Protein AF-A0A8T4LYI3-F1 (afdb_monomer_lite)

Radius of gyration: 36.78 Å; chains: 1; bounding box: 84×62×108 Å

Foldseek 3Di:
DKDKAAFEAEDADLVRLVVVCVVQVPHSYWYAYPPLDDPDTAHHWDWPDWADPDPFKIKTKIFDAFIKMKAPAFDDLQKWKFKAQDDDPDPVSRVPGDTQDSSQWGDISVTITIGTGHDSHPGMIMMMIGGVVVVVVVVVVVVVVVVVVVVVVVVVVVVVVDDPPPPPDPPPPPDDDDDDDDDDDDDDD

Sequence (189 aa):
MIYSADKAVEYSSMHDLFSKMEREQDKSAFFAQNGTALPFTPQQCTLDYIEKRSPAETHIGVSGSNCALVYLQSFDANWRAYVSQKKPANMLEIITSAPISEENHIMANGFANAWLIQKECKNSCNVALFYYPEFYYQLGLHVSLATLLSLIAYALWKSKGYPVSIPAARTKQAAGGCGKVAQTDKPPP

Secondary structure (DSSP, 8-state):
-EEEESEEEEESSHHHHHHHHHHTTTS-EEEEETT---SS--B--EEEEEEEEETTEEEEEEESSSEEEEEEEE--TTEEEEEESS---SHHHHHHSPPPPGGGEEEETTTEEEEEE-SS-SSEEEEEEEEHHHHHHHHHHHHHHHHHHHHHHHHHHHHHT-----PPP--------------------

Structure (mmCIF, N/CA/C/O backbone):
data_AF-A0A8T4LYI3-F1
#
_entry.id   AF-A0A8T4LYI3-F1
#
loop_
_atom_site.group_PDB
_atom_site.id
_atom_site.type_symbol
_atom_site.label_atom_id
_atom_site.label_alt_id
_atom_site.label_comp_id
_atom_site.label_asym_id
_atom_site.label_entity_id
_atom_site.label_seq_id
_atom_site.pdbx_PDB_ins_code
_atom_site.Cartn_x
_atom_site.Cartn_y
_atom_site.Cartn_z
_atom_site.occupancy
_atom_site.B_iso_or_equiv
_atom_site.auth_seq_id
_atom_site.auth_comp_id
_atom_site.auth_asym_id
_atom_site.auth_atom_id
_atom_site.pdbx_PDB_model_num
ATOM 1 N N . MET A 1 1 ? -13.173 1.490 -2.574 1.00 84.06 1 MET A N 1
ATOM 2 C CA . MET A 1 1 ? -13.784 2.482 -1.655 1.00 84.06 1 MET A CA 1
ATOM 3 C C . MET A 1 1 ? -12.866 2.613 -0.447 1.00 84.06 1 MET A C 1
ATOM 5 O O . MET A 1 1 ? -12.203 1.631 -0.133 1.00 84.06 1 MET A O 1
ATOM 9 N N . ILE A 1 2 ? -12.757 3.795 0.161 1.00 88.31 2 ILE A N 1
ATOM 10 C CA . ILE A 1 2 ? -11.881 4.036 1.321 1.00 88.31 2 ILE A CA 1
ATOM 11 C C . ILE A 1 2 ? -12.724 4.651 2.429 1.00 88.31 2 ILE A C 1
ATOM 13 O O . ILE A 1 2 ? -13.528 5.534 2.135 1.00 88.31 2 ILE A O 1
ATOM 17 N N . TYR A 1 3 ? -12.551 4.191 3.663 1.00 88.19 3 TYR A N 1
ATOM 18 C CA . TYR A 1 3 ? -13.207 4.771 4.830 1.00 88.19 3 TYR A CA 1
ATOM 19 C C . TYR A 1 3 ? -12.270 4.754 6.039 1.00 88.19 3 TYR A C 1
ATOM 21 O O . TYR A 1 3 ? -11.322 3.968 6.091 1.00 88.19 3 TYR A O 1
ATOM 29 N N . SER A 1 4 ? -12.515 5.646 6.998 1.00 87.94 4 SER A N 1
ATOM 30 C CA . SER A 1 4 ? -11.850 5.599 8.299 1.00 87.94 4 SER A CA 1
ATOM 31 C C . SER A 1 4 ? -12.713 4.802 9.262 1.00 87.94 4 SER A C 1
ATOM 33 O O . SER A 1 4 ? -13.929 4.991 9.298 1.00 87.94 4 SER A O 1
ATOM 35 N N . ALA A 1 5 ? -12.081 3.903 10.007 1.00 85.56 5 ALA A N 1
ATOM 36 C CA . ALA A 1 5 ? -12.749 3.098 11.002 1.00 85.56 5 ALA A CA 1
ATOM 37 C C . ALA A 1 5 ? -12.522 3.650 12.415 1.00 85.56 5 ALA A C 1
ATOM 39 O O . ALA A 1 5 ? -11.401 4.008 12.774 1.00 85.56 5 ALA A O 1
ATOM 40 N N . ASP A 1 6 ? -13.588 3.700 13.212 1.00 82.50 6 ASP A N 1
ATOM 41 C CA . ASP A 1 6 ? -13.604 4.236 14.579 1.00 82.50 6 ASP A CA 1
ATOM 42 C C . ASP A 1 6 ? -13.427 3.150 15.646 1.00 82.50 6 ASP A C 1
ATOM 44 O O . ASP A 1 6 ? -13.135 3.450 16.801 1.00 82.50 6 ASP A O 1
ATOM 48 N N . LYS A 1 7 ? -13.591 1.879 15.267 1.00 83.81 7 LYS A N 1
ATOM 49 C CA . LYS A 1 7 ? -13.477 0.740 16.175 1.00 83.81 7 LYS A CA 1
ATOM 50 C C . LYS A 1 7 ? -12.848 -0.466 15.487 1.00 83.81 7 LYS A C 1
ATOM 52 O O . LYS A 1 7 ? -13.127 -0.745 14.325 1.00 83.81 7 LYS A O 1
ATOM 57 N N . ALA A 1 8 ? -12.048 -1.214 16.241 1.00 84.06 8 ALA A N 1
ATOM 58 C CA . ALA A 1 8 ? -11.564 -2.528 15.844 1.00 84.06 8 ALA A CA 1
ATOM 59 C C . ALA 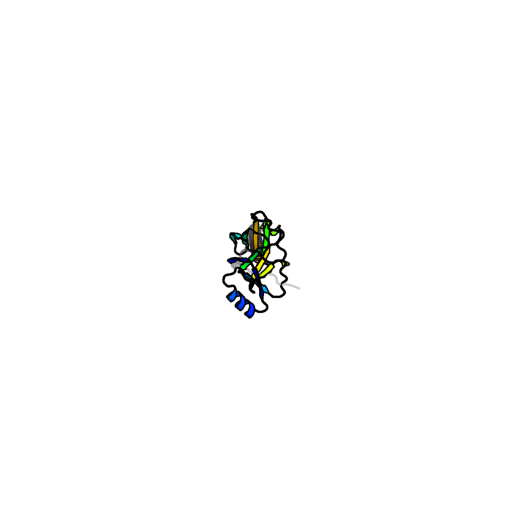A 1 8 ? -12.380 -3.618 16.551 1.00 84.06 8 ALA A C 1
ATOM 61 O O . ALA A 1 8 ? -12.616 -3.537 17.760 1.00 84.06 8 ALA A O 1
ATOM 62 N N . VAL A 1 9 ? -12.820 -4.631 15.809 1.00 85.25 9 VAL A N 1
ATOM 63 C CA . VAL A 1 9 ? -13.561 -5.776 16.345 1.00 85.25 9 VAL A CA 1
ATOM 64 C C . VAL A 1 9 ? -12.855 -7.061 15.943 1.00 85.25 9 VAL A C 1
ATOM 66 O O . VAL A 1 9 ? -12.683 -7.356 14.766 1.00 85.25 9 VAL A O 1
ATOM 69 N N . GLU A 1 10 ? -12.455 -7.860 16.920 1.00 86.12 10 GLU A N 1
ATOM 70 C CA . GLU A 1 10 ? -11.781 -9.121 16.632 1.00 86.12 10 GLU A CA 1
ATOM 71 C C . GLU A 1 10 ? -12.773 -10.198 16.192 1.00 86.12 10 GLU A C 1
ATOM 73 O O . GLU A 1 10 ? -13.897 -10.256 16.700 1.00 86.12 10 GLU A O 1
ATOM 78 N N . TYR A 1 11 ? -12.364 -11.077 15.280 1.00 85.81 11 TYR A N 1
ATOM 79 C CA . TYR A 1 11 ? -13.130 -12.257 14.882 1.00 85.81 11 TYR A CA 1
ATOM 80 C C . TYR A 1 11 ? -12.263 -13.517 14.880 1.00 85.81 11 TYR A C 1
ATOM 82 O O . TYR A 1 11 ? -11.091 -13.489 14.509 1.00 85.81 11 TYR A O 1
ATOM 90 N N . SER A 1 12 ? -12.854 -14.647 15.269 1.00 87.25 12 SER A N 1
ATOM 91 C CA . SER A 1 12 ? -12.142 -15.938 15.314 1.00 87.25 12 SER A CA 1
ATOM 92 C C . SER A 1 12 ? -12.441 -16.839 14.111 1.00 87.25 12 SER A C 1
ATOM 94 O O . SER A 1 12 ? -11.692 -17.768 13.830 1.00 87.25 12 SER A O 1
ATOM 96 N N . SER A 1 13 ? -13.549 -16.600 13.405 1.00 86.75 13 SER A N 1
ATOM 97 C CA . SER A 1 13 ? -13.958 -17.372 12.226 1.00 86.75 13 SER A CA 1
ATOM 98 C C . SER A 1 13 ? -14.728 -16.499 11.236 1.00 86.75 13 SER A C 1
ATOM 100 O O . SER A 1 13 ? -15.254 -15.454 11.616 1.00 86.75 13 SER A O 1
ATOM 102 N N . MET A 1 14 ? -14.854 -16.943 9.982 1.00 84.75 14 MET A N 1
ATOM 103 C CA . MET A 1 14 ? -15.669 -16.238 8.980 1.00 84.75 14 MET A CA 1
ATOM 104 C C . MET A 1 14 ? -17.140 -16.126 9.397 1.00 84.75 14 MET A C 1
ATOM 106 O O . MET A 1 14 ? -17.770 -15.103 9.160 1.00 84.75 14 MET A O 1
ATOM 110 N N . HIS A 1 15 ? -17.693 -17.147 10.057 1.00 87.50 15 HIS A N 1
ATOM 111 C CA . HIS A 1 15 ? -19.063 -17.087 10.566 1.00 87.50 15 HIS A CA 1
ATOM 112 C C . HIS A 1 15 ? -19.218 -16.009 11.651 1.00 87.50 15 HIS A C 1
ATOM 114 O O . HIS A 1 15 ? -20.156 -15.214 11.613 1.00 87.50 15 HIS A O 1
ATOM 120 N N . ASP A 1 16 ? -18.258 -15.937 12.577 1.00 87.38 16 ASP A N 1
ATOM 121 C CA . ASP A 1 16 ? -18.214 -14.898 13.610 1.00 87.38 16 ASP A CA 1
ATOM 122 C C . ASP A 1 16 ? -18.092 -13.501 12.983 1.00 87.38 16 ASP A C 1
ATOM 124 O O . ASP A 1 16 ? -18.854 -12.604 13.338 1.00 87.38 16 ASP A O 1
ATOM 128 N N . LEU A 1 17 ? -17.224 -13.347 11.977 1.00 85.12 17 LEU A N 1
ATOM 129 C CA . LEU A 1 17 ? -17.081 -12.117 11.201 1.00 85.12 17 LEU A CA 1
ATOM 130 C C . LEU A 1 17 ? -18.418 -11.663 10.596 1.00 85.12 17 LEU A C 1
ATOM 132 O O . LEU A 1 17 ? -18.840 -10.539 10.856 1.00 85.12 17 LEU A O 1
ATOM 136 N N . PHE A 1 18 ? -19.106 -12.523 9.836 1.00 85.56 18 PHE A N 1
ATOM 137 C CA . PHE A 1 18 ? -20.395 -12.171 9.225 1.00 85.56 18 PHE A CA 1
ATOM 138 C C . PHE A 1 18 ? -21.444 -11.799 10.275 1.00 85.56 18 PHE A C 1
ATOM 140 O O . PHE A 1 18 ? -22.090 -10.762 10.149 1.00 85.56 18 PHE A O 1
ATOM 147 N N . SER A 1 19 ? -21.545 -12.578 11.357 1.00 86.62 19 SER A N 1
ATOM 148 C CA . SER A 1 19 ? -22.489 -12.294 12.446 1.00 86.62 19 SER A CA 1
ATOM 149 C C . SER A 1 19 ? -22.214 -10.956 13.144 1.00 86.62 19 SER A C 1
ATOM 151 O O . SER A 1 19 ? -23.116 -10.321 13.691 1.00 86.62 19 SER A O 1
ATOM 153 N N . LYS A 1 20 ? -20.949 -10.529 13.199 1.00 84.75 20 LYS A N 1
ATOM 154 C CA . LYS A 1 20 ? -20.546 -9.257 13.800 1.00 84.75 20 LYS A CA 1
ATOM 155 C C . LYS A 1 20 ? -20.748 -8.097 12.834 1.00 84.75 20 LYS A C 1
ATOM 157 O O . LYS A 1 20 ? -21.244 -7.068 13.270 1.00 84.75 20 LYS A O 1
ATOM 162 N N . MET A 1 21 ? -20.452 -8.277 11.546 1.00 82.38 21 MET A N 1
ATOM 163 C CA . MET A 1 21 ? -20.750 -7.285 10.507 1.00 82.38 21 MET A CA 1
ATOM 164 C C . MET A 1 21 ? -22.242 -6.958 10.445 1.00 82.38 21 MET A C 1
ATOM 166 O O . MET A 1 21 ? -22.597 -5.789 10.389 1.00 82.38 21 MET A O 1
ATOM 170 N N . GLU A 1 22 ? -23.111 -7.968 10.522 1.00 84.81 22 GLU A N 1
ATOM 171 C CA . GLU A 1 22 ? -24.566 -7.765 10.533 1.00 84.81 22 GLU A CA 1
ATOM 172 C C . GLU A 1 22 ? -25.033 -6.980 11.771 1.00 84.81 22 GLU A C 1
ATOM 174 O O . GLU A 1 22 ? -25.878 -6.096 11.676 1.00 84.81 22 GLU A O 1
ATOM 179 N N . ARG A 1 23 ? -24.429 -7.234 12.938 1.00 83.56 23 ARG A N 1
ATOM 180 C CA . ARG A 1 23 ? -24.731 -6.499 14.181 1.00 83.56 23 ARG A CA 1
ATOM 181 C C . ARG A 1 23 ? -24.185 -5.072 14.211 1.00 83.56 23 ARG A C 1
ATOM 183 O O . ARG A 1 23 ? -24.702 -4.239 14.949 1.00 83.56 23 ARG A O 1
ATOM 190 N N . GLU A 1 24 ? -23.123 -4.809 13.463 1.00 80.56 24 GLU A N 1
ATOM 191 C CA . GLU A 1 24 ? -22.388 -3.542 13.454 1.00 80.56 24 GLU A CA 1
ATOM 192 C C . GLU A 1 24 ? -22.597 -2.771 12.138 1.00 80.56 24 GLU A C 1
ATOM 194 O O . GLU A 1 24 ? -21.806 -1.891 11.817 1.00 80.56 24 GLU A O 1
ATOM 199 N N . GLN A 1 25 ? -23.659 -3.080 11.383 1.00 69.69 25 GLN A N 1
ATOM 200 C CA . GLN A 1 25 ? -23.908 -2.577 10.024 1.00 69.69 25 GLN A CA 1
ATOM 201 C C . GLN A 1 25 ? -23.895 -1.038 9.900 1.00 69.69 25 GLN A C 1
ATOM 203 O O . GLN A 1 25 ? -23.515 -0.520 8.852 1.00 69.69 25 GLN A O 1
ATOM 208 N N . ASP A 1 26 ? -24.242 -0.319 10.972 1.00 62.66 26 ASP A N 1
ATOM 209 C CA . ASP A 1 26 ? -24.265 1.152 11.028 1.00 62.66 26 ASP A CA 1
ATOM 210 C C . ASP A 1 26 ? -23.005 1.780 11.650 1.00 62.66 26 ASP A C 1
ATOM 212 O O . ASP A 1 26 ? -22.919 3.003 11.783 1.00 62.66 26 ASP A O 1
ATOM 216 N N . LYS A 1 27 ? -22.021 0.974 12.066 1.00 67.31 27 LYS A N 1
ATOM 217 C CA . LYS A 1 27 ? -20.789 1.471 12.691 1.00 67.31 27 LYS A CA 1
ATOM 218 C C . LYS A 1 27 ? -19.629 1.390 11.710 1.00 67.31 27 LYS A C 1
ATOM 220 O O . LYS A 1 27 ? -19.468 0.406 10.994 1.00 67.31 27 LYS A O 1
ATOM 225 N N . SER A 1 28 ? -18.756 2.392 11.728 1.00 71.94 28 SER A N 1
ATOM 226 C CA . SER A 1 28 ? -17.486 2.391 10.993 1.00 71.94 28 SER A CA 1
ATOM 227 C C . SER A 1 28 ? -16.455 1.452 11.640 1.00 71.94 28 SER A C 1
ATOM 229 O O . SER A 1 28 ? -15.290 1.795 11.796 1.00 71.94 28 SER A O 1
ATOM 231 N N . ALA A 1 29 ? -16.856 0.244 12.028 1.00 80.38 29 ALA A N 1
ATOM 232 C CA . ALA A 1 29 ? -15.944 -0.739 12.583 1.00 80.38 29 ALA A CA 1
ATOM 233 C C . ALA A 1 29 ? -15.144 -1.428 11.467 1.00 80.38 29 ALA A C 1
ATOM 235 O O . ALA A 1 29 ? -15.632 -1.653 10.356 1.00 80.38 29 ALA A O 1
ATOM 236 N N . PHE A 1 30 ? -13.907 -1.805 11.774 1.00 84.38 30 PHE A N 1
ATOM 237 C CA . PHE A 1 30 ? -13.162 -2.771 10.979 1.00 84.38 30 PHE A CA 1
ATOM 238 C C . PHE A 1 30 ? -12.931 -4.038 11.792 1.00 84.38 30 PHE A C 1
ATOM 240 O O . PHE A 1 30 ? -12.794 -3.996 13.018 1.00 84.38 30 PHE A O 1
ATOM 247 N N . PHE A 1 31 ? -12.881 -5.173 11.103 1.00 84.00 31 PHE A N 1
ATOM 248 C CA . PHE A 1 31 ? -12.733 -6.468 11.749 1.00 84.00 31 PHE A CA 1
ATOM 249 C C . PHE A 1 31 ? -11.320 -7.015 11.560 1.00 84.00 31 PHE A C 1
ATOM 251 O O . PHE A 1 31 ? -10.853 -7.110 10.428 1.00 84.00 31 PHE A O 1
ATOM 258 N N . ALA A 1 32 ? -10.650 -7.394 12.645 1.00 85.50 32 ALA A N 1
ATOM 259 C CA . ALA A 1 32 ? -9.306 -7.976 12.623 1.00 85.50 32 ALA A CA 1
ATOM 260 C C . ALA A 1 32 ? -9.343 -9.434 13.089 1.00 85.50 32 ALA A C 1
ATOM 262 O O . ALA A 1 32 ? -10.168 -9.802 13.923 1.00 85.50 32 ALA A O 1
ATOM 263 N N . GLN A 1 33 ? -8.467 -10.284 12.554 1.00 81.44 33 GLN A N 1
ATOM 264 C CA . GLN A 1 33 ? -8.415 -11.678 12.988 1.00 81.44 33 GLN A CA 1
ATOM 265 C C . GLN A 1 33 ? -7.940 -11.754 14.448 1.00 81.44 33 GLN A C 1
ATOM 267 O O . GLN A 1 33 ? -7.088 -10.978 14.882 1.00 81.44 33 GLN A O 1
ATOM 272 N N . ASN A 1 34 ? -8.486 -12.680 15.227 1.00 79.25 34 ASN A N 1
ATOM 273 C CA . ASN A 1 34 ? -8.061 -12.884 16.608 1.00 79.25 34 ASN A CA 1
ATOM 274 C C . ASN A 1 34 ? -6.555 -13.219 16.672 1.00 79.25 34 ASN A C 1
ATOM 276 O O . ASN A 1 34 ? -6.069 -14.040 15.893 1.00 79.25 34 ASN A O 1
ATOM 280 N N . GLY A 1 35 ? -5.823 -12.564 17.577 1.00 67.19 35 GLY A N 1
ATOM 281 C CA . GLY A 1 35 ? -4.365 -12.675 17.696 1.00 67.19 35 GLY A CA 1
ATOM 282 C C . GLY A 1 35 ? -3.567 -11.710 16.812 1.00 67.19 35 GLY A C 1
ATOM 283 O O . GLY A 1 35 ? -2.341 -11.673 16.923 1.00 67.19 35 GLY A O 1
ATOM 284 N N . THR A 1 36 ? -4.224 -10.893 15.980 1.00 72.75 36 THR A N 1
ATOM 285 C CA . THR A 1 36 ? -3.555 -9.761 15.322 1.00 72.75 36 THR A CA 1
ATOM 286 C C . THR A 1 36 ? -3.313 -8.689 16.381 1.00 72.75 36 THR A C 1
ATOM 288 O O . THR A 1 36 ? -4.257 -8.044 16.830 1.00 72.75 36 THR A O 1
ATOM 291 N N . ALA A 1 37 ? -2.068 -8.526 16.833 1.00 65.06 37 ALA A N 1
ATOM 292 C CA . ALA A 1 37 ? -1.733 -7.506 17.820 1.00 65.06 37 ALA A CA 1
ATOM 293 C C . ALA A 1 37 ? -1.984 -6.119 17.218 1.00 65.06 37 ALA A C 1
ATOM 295 O O . ALA A 1 37 ? -1.216 -5.652 16.381 1.00 65.06 37 ALA A O 1
ATOM 296 N N . LEU A 1 38 ? -3.075 -5.471 17.627 1.00 74.62 38 LEU A N 1
ATOM 297 C CA . LEU A 1 38 ? -3.332 -4.088 17.259 1.00 74.62 38 LEU A CA 1
ATOM 298 C C . LEU A 1 38 ? -2.438 -3.194 18.126 1.00 74.62 38 LEU A C 1
ATOM 300 O O . LEU A 1 38 ? -2.587 -3.194 19.350 1.00 74.62 38 LEU A O 1
ATOM 304 N N . PRO A 1 39 ? -1.519 -2.417 17.535 1.00 70.00 39 PRO A N 1
ATOM 305 C CA . PRO A 1 39 ? -0.632 -1.546 18.295 1.00 70.00 39 PRO A CA 1
ATOM 306 C C . PRO A 1 39 ? -1.372 -0.398 19.002 1.00 70.00 39 PRO A C 1
ATOM 308 O O . PRO A 1 39 ? -0.798 0.243 19.881 1.00 70.00 39 PRO A O 1
ATOM 311 N N . PHE A 1 40 ? -2.636 -0.134 18.647 1.00 73.44 40 PHE A N 1
ATOM 312 C CA . PHE A 1 40 ? -3.497 0.842 19.312 1.00 73.44 40 PHE A CA 1
ATOM 313 C C . PHE A 1 40 ? -4.988 0.593 19.044 1.00 73.44 40 PHE A C 1
ATOM 315 O O . PHE A 1 40 ? -5.368 -0.125 18.118 1.00 73.44 40 PHE A O 1
ATOM 322 N N . THR A 1 41 ? -5.834 1.261 19.831 1.00 78.38 41 THR A N 1
ATOM 323 C CA . THR A 1 41 ? -7.281 1.332 19.600 1.00 78.38 41 THR A CA 1
ATOM 324 C C . THR A 1 41 ? -7.592 2.474 18.632 1.00 78.38 41 THR A C 1
ATOM 326 O O . THR A 1 41 ? -7.272 3.622 18.959 1.00 78.38 41 THR A O 1
ATOM 329 N N . PRO A 1 42 ? -8.199 2.200 17.465 1.00 79.81 42 PRO A N 1
ATOM 330 C CA . PRO A 1 42 ? -8.516 3.233 16.487 1.00 79.81 42 PRO A CA 1
ATOM 331 C C . PRO A 1 42 ? -9.454 4.294 17.064 1.00 79.81 42 PRO A C 1
ATOM 333 O O . PRO A 1 42 ? -10.298 4.002 17.910 1.00 79.81 42 PRO A O 1
ATOM 336 N N . GLN A 1 43 ? -9.290 5.525 16.593 1.00 80.31 43 GLN A N 1
ATOM 337 C CA . GLN A 1 43 ? -10.188 6.643 16.851 1.00 80.31 43 GLN A CA 1
ATOM 338 C C . GLN A 1 43 ? -10.819 7.107 15.541 1.00 80.31 43 GLN A C 1
ATOM 340 O O . GLN A 1 43 ? -10.252 6.935 14.460 1.00 80.31 43 GLN A O 1
ATOM 345 N N . GLN A 1 44 ? -12.007 7.701 15.645 1.00 76.94 44 GLN A N 1
ATOM 346 C CA . GLN A 1 44 ? -12.706 8.243 14.489 1.00 76.94 44 GLN A CA 1
ATOM 347 C C . GLN A 1 44 ? -11.906 9.400 13.885 1.00 76.94 44 GLN A C 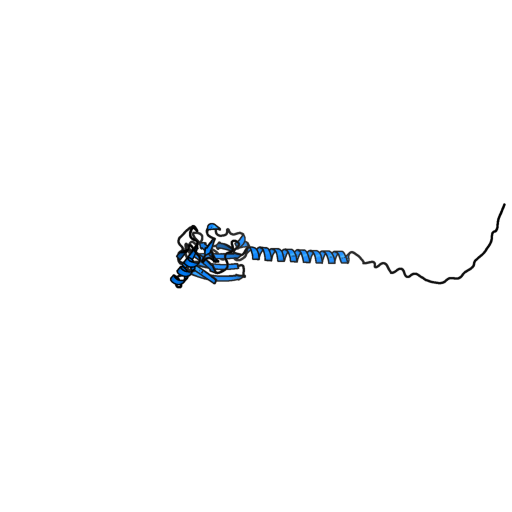1
ATOM 349 O O . GLN A 1 44 ? -11.647 10.398 14.560 1.00 76.94 44 GLN A O 1
ATOM 354 N N . CYS A 1 45 ? -11.541 9.268 12.611 1.00 85.25 45 CYS A N 1
ATOM 355 C CA . CYS A 1 45 ? -10.833 10.300 11.868 1.00 85.25 45 CYS A CA 1
ATOM 356 C C . CYS A 1 45 ? -11.646 10.786 10.674 1.00 85.25 45 CYS A C 1
ATOM 358 O O . CYS A 1 45 ? -12.433 10.045 10.078 1.00 85.25 45 CYS A O 1
ATOM 360 N N . THR A 1 46 ? -11.425 12.044 10.309 1.00 87.56 46 THR A N 1
ATOM 361 C CA . THR A 1 46 ? -12.082 12.669 9.163 1.00 87.56 46 THR A CA 1
ATOM 362 C C . THR A 1 46 ? -11.222 12.477 7.923 1.00 87.56 46 THR A C 1
ATOM 364 O O . THR A 1 46 ? -10.009 12.689 7.953 1.00 87.56 46 THR A O 1
ATOM 367 N N . LEU A 1 47 ? -11.858 12.074 6.824 1.00 88.94 47 LEU A N 1
ATOM 368 C CA . LEU A 1 47 ? -11.230 12.040 5.509 1.00 88.94 47 LEU A CA 1
ATOM 369 C C . LEU A 1 47 ? -11.538 13.358 4.797 1.00 88.94 47 LEU A C 1
ATOM 371 O O . LEU A 1 47 ? -12.651 13.555 4.315 1.00 88.94 47 LEU A O 1
ATOM 375 N N . ASP A 1 48 ? -10.561 14.260 4.757 1.00 89.56 48 ASP A N 1
ATOM 376 C CA . ASP A 1 48 ? -10.730 15.605 4.195 1.00 89.56 48 ASP A CA 1
ATOM 377 C C . ASP A 1 48 ? -10.893 15.562 2.673 1.00 89.56 48 ASP A C 1
ATOM 379 O O . ASP A 1 48 ? -11.665 16.321 2.088 1.00 89.56 48 ASP A O 1
ATOM 383 N N . TYR A 1 49 ? -10.158 14.662 2.018 1.00 89.94 49 TYR A N 1
ATOM 384 C CA . TYR A 1 49 ? -10.266 14.420 0.585 1.00 89.94 49 TYR A CA 1
ATOM 385 C C . TYR A 1 49 ? -9.788 13.014 0.224 1.00 89.94 49 TYR A C 1
ATOM 387 O O . TYR A 1 49 ? -8.966 12.418 0.920 1.00 89.94 49 TYR A O 1
ATOM 395 N N . ILE A 1 50 ? -10.273 12.506 -0.910 1.00 91.00 50 ILE A N 1
ATOM 396 C CA . ILE A 1 50 ? -9.794 11.271 -1.533 1.00 91.00 50 ILE A CA 1
ATOM 397 C C . ILE A 1 50 ? -9.593 11.560 -3.016 1.00 91.00 50 ILE A C 1
ATOM 399 O O . ILE A 1 50 ? -10.544 11.830 -3.746 1.00 91.00 50 ILE A O 1
ATOM 403 N N . GLU A 1 51 ? -8.351 11.484 -3.470 1.00 90.94 51 GLU A N 1
ATOM 404 C CA . GLU A 1 51 ? -7.968 11.737 -4.850 1.00 90.94 51 GLU A CA 1
ATOM 405 C C . GLU A 1 51 ? -7.312 10.492 -5.432 1.00 90.94 51 GLU A C 1
ATOM 407 O O . GLU A 1 51 ? -6.168 10.147 -5.129 1.00 90.94 51 GLU A O 1
ATOM 412 N N . LYS A 1 52 ? -8.050 9.797 -6.292 1.00 89.38 52 LYS A N 1
ATOM 413 C CA . LYS A 1 52 ? -7.519 8.661 -7.037 1.00 89.38 52 LYS A CA 1
ATOM 414 C C . LYS A 1 52 ? -6.787 9.179 -8.272 1.00 89.38 52 LYS A C 1
ATOM 416 O O . LYS A 1 52 ? -7.432 9.615 -9.222 1.00 89.38 52 LYS A O 1
ATOM 421 N N . ARG A 1 53 ? -5.453 9.122 -8.266 1.00 85.25 53 ARG A N 1
ATOM 422 C CA . ARG A 1 53 ? -4.630 9.558 -9.405 1.00 85.25 53 ARG A CA 1
ATOM 423 C C . ARG A 1 53 ? -4.495 8.454 -10.453 1.00 85.25 53 ARG A C 1
ATOM 425 O O . ARG A 1 53 ? -4.526 8.730 -11.648 1.00 85.25 53 ARG A O 1
ATOM 432 N N . SER A 1 54 ? -4.363 7.205 -10.015 1.00 84.06 54 SER A N 1
ATOM 433 C CA . SER A 1 54 ? -4.258 6.041 -10.896 1.00 84.06 54 SER A CA 1
ATOM 434 C C . SER A 1 54 ? -4.853 4.795 -10.220 1.00 84.06 54 SER A C 1
ATOM 436 O O . SER A 1 54 ? -5.250 4.850 -9.053 1.00 84.06 54 SER A O 1
ATOM 438 N N . PRO A 1 55 ? -4.954 3.649 -10.916 1.00 82.62 55 PRO A N 1
ATOM 439 C CA . PRO A 1 55 ? -5.317 2.385 -10.274 1.00 82.62 55 PRO A CA 1
ATOM 440 C C . PRO A 1 55 ? -4.379 1.995 -9.123 1.00 82.62 55 PRO A C 1
ATOM 442 O O . PRO A 1 55 ? -4.838 1.368 -8.175 1.00 82.62 55 PRO A O 1
ATOM 445 N N . ALA A 1 56 ? -3.110 2.406 -9.192 1.00 85.75 56 ALA A N 1
ATOM 446 C CA . ALA A 1 56 ? -2.058 2.073 -8.236 1.00 85.75 56 ALA A CA 1
ATOM 447 C C . ALA A 1 56 ? -1.676 3.225 -7.296 1.00 85.75 56 ALA A C 1
ATOM 449 O O . ALA A 1 56 ? -0.781 3.051 -6.480 1.00 85.75 56 ALA A O 1
ATOM 450 N N . GLU A 1 57 ? -2.313 4.395 -7.407 1.00 89.56 57 GLU A N 1
ATOM 451 C CA . GLU A 1 57 ? -1.975 5.582 -6.620 1.00 89.56 57 GLU A CA 1
ATOM 452 C C . GLU A 1 57 ? -3.242 6.305 -6.162 1.00 89.56 57 GLU A C 1
ATOM 454 O O . GLU A 1 57 ? -4.054 6.765 -6.974 1.00 89.56 57 GLU A O 1
ATOM 459 N N . THR A 1 58 ? -3.412 6.430 -4.847 1.00 90.88 58 THR A N 1
ATOM 460 C CA . THR A 1 58 ? -4.512 7.190 -4.241 1.00 90.88 58 THR A CA 1
ATOM 461 C C . THR A 1 58 ? -3.992 8.063 -3.108 1.00 90.88 58 THR A C 1
ATOM 463 O O . THR A 1 58 ? -3.268 7.585 -2.244 1.00 90.88 58 THR A O 1
ATOM 466 N N . HIS A 1 59 ? -4.368 9.340 -3.110 1.00 91.50 59 HIS A N 1
ATOM 467 C CA . HIS A 1 59 ? -3.999 10.324 -2.093 1.00 91.50 59 HIS A CA 1
ATOM 468 C C . HIS A 1 59 ? -5.196 10.619 -1.209 1.00 91.50 59 HIS A C 1
ATOM 470 O O . HIS A 1 59 ? -6.314 10.768 -1.699 1.00 91.50 59 HIS A O 1
ATOM 476 N N . ILE A 1 60 ? -4.964 10.695 0.092 1.00 91.69 60 ILE A N 1
ATOM 477 C CA . ILE A 1 60 ? -6.016 10.810 1.091 1.00 91.69 60 ILE A CA 1
ATOM 478 C C . ILE A 1 60 ? -5.584 11.863 2.104 1.00 91.69 60 ILE A C 1
ATOM 480 O O . ILE A 1 60 ? -4.512 11.748 2.695 1.00 91.69 60 ILE A O 1
ATOM 484 N N . GLY A 1 61 ? -6.410 12.882 2.309 1.00 91.06 61 GLY A N 1
ATOM 485 C CA . GLY A 1 61 ? -6.257 13.801 3.433 1.00 91.06 61 GLY A CA 1
ATOM 486 C C . GLY A 1 61 ? -6.904 13.191 4.663 1.00 91.06 61 GLY A C 1
ATOM 487 O O . GLY A 1 61 ? -8.078 12.829 4.609 1.00 91.06 61 GLY A O 1
ATOM 488 N N . VAL A 1 62 ? -6.149 13.052 5.745 1.00 90.56 62 VAL A N 1
ATOM 489 C CA . VAL A 1 62 ? -6.645 12.503 7.007 1.00 90.56 62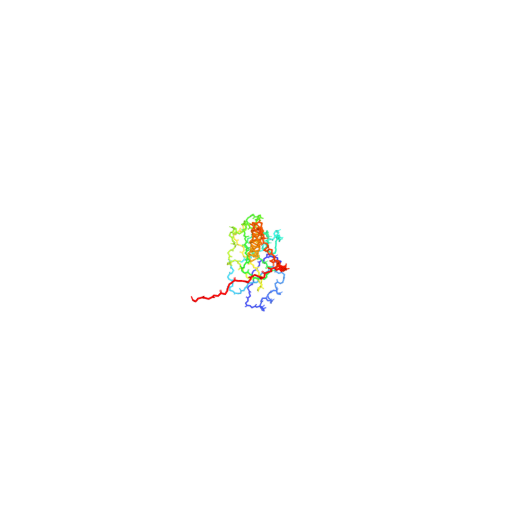 VAL A CA 1
ATOM 490 C C . VAL A 1 62 ? -6.416 13.527 8.106 1.00 90.56 62 VAL A C 1
ATOM 492 O O . VAL A 1 62 ? -5.288 13.983 8.305 1.00 90.56 62 VAL A O 1
ATOM 495 N N . SER A 1 63 ? -7.479 13.840 8.839 1.00 88.81 63 SER A N 1
ATOM 496 C CA . SER A 1 63 ? -7.443 14.683 10.029 1.00 88.81 63 SER A CA 1
ATOM 497 C C . SER A 1 63 ? -7.856 13.877 11.261 1.00 88.81 63 SER A C 1
ATOM 499 O O . SER A 1 63 ? -8.911 13.240 11.281 1.00 88.81 63 SER A O 1
ATOM 501 N N . GLY A 1 64 ? -7.002 13.890 12.284 1.00 84.75 64 GLY A N 1
ATOM 502 C CA . GLY A 1 64 ? -7.125 13.083 13.498 1.00 84.75 64 GLY A CA 1
ATOM 503 C C . GLY A 1 64 ? -5.808 12.431 13.928 1.00 84.75 64 GLY A C 1
ATOM 504 O O . GLY A 1 64 ? -4.748 12.667 13.346 1.00 84.75 64 GLY A O 1
ATOM 505 N N . SER A 1 65 ? -5.893 11.602 14.966 1.00 83.31 65 SER A N 1
ATOM 506 C CA . SER A 1 65 ? -4.786 10.82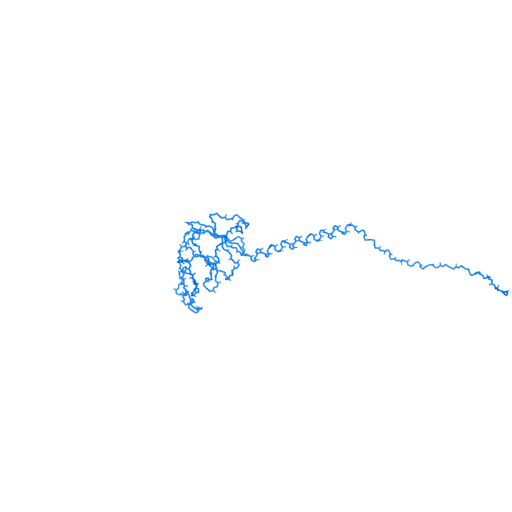6 15.537 1.00 83.31 65 SER A CA 1
ATOM 507 C C . SER A 1 65 ? -5.232 9.387 15.767 1.00 83.31 65 SER A C 1
ATOM 509 O O . SER A 1 65 ? -6.396 9.182 16.097 1.00 83.31 65 SER A O 1
ATOM 511 N N . ASN A 1 66 ? -4.331 8.404 15.664 1.00 85.88 66 ASN A N 1
ATOM 512 C CA . ASN A 1 66 ? -4.667 6.983 15.853 1.00 85.88 66 ASN A CA 1
ATOM 513 C C . ASN A 1 66 ? -5.786 6.512 14.904 1.00 85.88 66 ASN A C 1
ATOM 515 O O . ASN A 1 66 ? -6.773 5.906 15.319 1.00 85.88 66 ASN A O 1
ATOM 519 N N . CYS A 1 67 ? -5.644 6.818 13.618 1.00 87.81 67 CYS A N 1
ATOM 520 C CA . CYS A 1 67 ? -6.652 6.521 12.609 1.00 87.81 67 CYS A CA 1
ATOM 521 C C . CYS A 1 67 ? -6.462 5.110 12.055 1.00 87.81 67 CYS A C 1
ATOM 523 O O . CYS A 1 67 ? -5.355 4.744 11.658 1.00 87.81 67 CYS A O 1
ATOM 525 N N . ALA A 1 68 ? -7.546 4.345 11.936 1.00 89.69 68 ALA A N 1
ATOM 526 C CA . ALA A 1 68 ? -7.562 3.163 11.080 1.00 89.69 68 ALA A CA 1
ATOM 527 C C . ALA A 1 68 ? -8.131 3.540 9.714 1.00 89.69 68 ALA A C 1
ATOM 529 O O . ALA A 1 68 ? -9.277 3.980 9.603 1.00 89.69 68 ALA A O 1
ATOM 530 N N . LEU A 1 69 ? -7.325 3.384 8.670 1.00 90.81 69 LEU A N 1
ATOM 531 C CA . LEU A 1 69 ? -7.727 3.621 7.293 1.00 90.81 69 LEU A CA 1
ATOM 532 C C . LEU A 1 69 ? -7.990 2.280 6.620 1.00 90.81 69 LEU A C 1
ATOM 534 O O . LEU A 1 69 ? -7.067 1.484 6.477 1.00 90.81 69 LEU A O 1
ATOM 538 N N . VAL A 1 70 ? -9.221 2.042 6.175 1.00 91.56 70 VAL A N 1
ATOM 539 C CA . VAL A 1 70 ? -9.607 0.804 5.495 1.00 91.56 70 VAL A CA 1
ATOM 540 C C . VAL A 1 70 ? -9.790 1.063 4.009 1.00 91.56 70 VAL A C 1
ATOM 542 O O . VAL A 1 70 ? -10.573 1.916 3.582 1.00 91.56 70 VAL A O 1
ATOM 545 N N . TYR A 1 71 ? -9.084 0.278 3.207 1.00 92.69 71 TYR A N 1
ATOM 546 C CA . TYR A 1 71 ? -9.174 0.256 1.762 1.00 92.69 71 TYR A CA 1
ATOM 547 C C . TYR A 1 71 ? -9.857 -1.030 1.304 1.00 92.69 71 TYR A C 1
ATOM 549 O O . TYR A 1 71 ? -9.286 -2.120 1.369 1.00 92.69 71 TYR A O 1
ATOM 557 N N . LEU A 1 72 ? -11.094 -0.891 0.816 1.00 89.44 72 LEU A N 1
ATOM 558 C CA . LEU A 1 72 ? -11.928 -1.988 0.317 1.00 89.44 72 LEU A CA 1
ATOM 559 C C . LEU A 1 72 ? -11.438 -2.470 -1.056 1.00 89.44 72 LEU A C 1
ATOM 561 O O . LEU A 1 72 ? -12.078 -2.240 -2.086 1.00 89.44 72 LEU A O 1
ATOM 565 N N . GLN A 1 73 ? -10.274 -3.109 -1.043 1.00 89.12 73 GLN A N 1
ATOM 566 C CA . GLN A 1 73 ? -9.695 -3.934 -2.095 1.00 89.12 73 GLN A CA 1
ATOM 567 C C . GLN A 1 73 ? -9.046 -5.157 -1.464 1.00 89.12 73 GLN A C 1
ATOM 569 O O . GLN A 1 73 ? -8.633 -5.088 -0.308 1.00 89.12 73 GLN A O 1
ATOM 574 N N . SER A 1 74 ? -8.934 -6.235 -2.242 1.00 91.00 74 SER A N 1
ATOM 575 C CA . SER A 1 74 ? -8.282 -7.474 -1.827 1.00 91.00 74 SER A CA 1
ATOM 576 C C . SER A 1 74 ? -6.924 -7.207 -1.185 1.00 91.00 74 SER A C 1
ATOM 578 O O . SER A 1 74 ? -6.104 -6.462 -1.726 1.00 91.00 74 SER A O 1
ATOM 580 N N . PHE A 1 75 ? -6.717 -7.806 -0.019 1.00 91.88 75 PHE A N 1
ATOM 581 C CA . PHE A 1 75 ? -5.511 -7.674 0.771 1.00 91.88 75 PHE A CA 1
ATOM 582 C C . PHE A 1 75 ? -4.305 -8.160 -0.027 1.00 91.88 75 PHE A C 1
ATOM 584 O O . PHE A 1 75 ? -4.306 -9.279 -0.541 1.00 91.88 75 PHE A O 1
ATOM 591 N N . ASP A 1 76 ? -3.287 -7.313 -0.122 1.00 91.94 76 ASP A N 1
ATOM 592 C CA . ASP A 1 76 ? -2.036 -7.630 -0.800 1.00 91.94 76 ASP A CA 1
ATOM 593 C C . ASP A 1 76 ? -0.903 -6.855 -0.120 1.00 91.94 76 ASP A C 1
ATOM 595 O O . ASP A 1 76 ? -0.950 -5.629 -0.026 1.00 91.94 76 ASP A O 1
ATOM 599 N N . ALA A 1 77 ? 0.119 -7.583 0.336 1.00 90.19 77 ALA A N 1
ATOM 600 C CA . ALA A 1 77 ? 1.291 -7.050 1.034 1.00 90.19 77 ALA A CA 1
ATOM 601 C C . ALA A 1 77 ? 2.123 -6.064 0.189 1.00 90.19 77 ALA A C 1
ATOM 603 O O . ALA A 1 77 ? 2.994 -5.373 0.704 1.00 90.19 77 ALA A O 1
ATOM 604 N N . ASN A 1 78 ? 1.890 -5.991 -1.123 1.00 92.38 78 ASN A N 1
ATOM 605 C CA . ASN A 1 78 ? 2.584 -5.051 -1.994 1.00 92.38 78 ASN A CA 1
ATOM 606 C C . ASN A 1 78 ? 1.927 -3.659 -2.048 1.00 92.38 78 ASN A C 1
ATOM 608 O O . ASN A 1 78 ? 2.466 -2.753 -2.698 1.00 92.38 78 ASN A O 1
ATOM 612 N N . TRP A 1 79 ? 0.776 -3.472 -1.394 1.00 92.25 79 TRP A N 1
ATOM 613 C CA . TRP A 1 79 ? 0.247 -2.139 -1.126 1.00 92.25 79 TRP A CA 1
ATOM 614 C C . TRP A 1 79 ? 1.016 -1.488 0.015 1.00 92.25 79 TRP A C 1
ATOM 616 O O . TRP A 1 79 ? 1.062 -2.008 1.124 1.00 92.25 79 TRP A O 1
ATOM 626 N N . ARG A 1 80 ? 1.558 -0.298 -0.236 1.00 91.81 80 ARG A N 1
ATOM 627 C CA . ARG A 1 80 ? 2.222 0.510 0.786 1.00 91.81 80 ARG A CA 1
ATOM 628 C C . ARG A 1 80 ? 1.482 1.813 1.013 1.00 91.81 80 ARG A C 1
ATOM 630 O O . ARG A 1 80 ? 0.985 2.428 0.071 1.00 91.81 80 ARG A O 1
ATOM 637 N N . ALA A 1 81 ? 1.458 2.247 2.263 1.00 90.81 81 ALA A N 1
ATOM 638 C CA . ALA A 1 81 ? 0.966 3.556 2.652 1.00 90.81 81 ALA A CA 1
ATOM 639 C C . ALA A 1 81 ? 2.141 4.445 3.066 1.00 90.81 81 ALA A C 1
ATOM 641 O O . ALA A 1 81 ? 3.057 3.995 3.752 1.00 90.81 81 ALA A O 1
ATOM 642 N N . TYR A 1 82 ? 2.100 5.711 2.670 1.00 90.81 82 TYR A N 1
ATOM 643 C CA . TYR A 1 82 ? 3.109 6.716 2.992 1.00 90.81 82 TYR A CA 1
ATOM 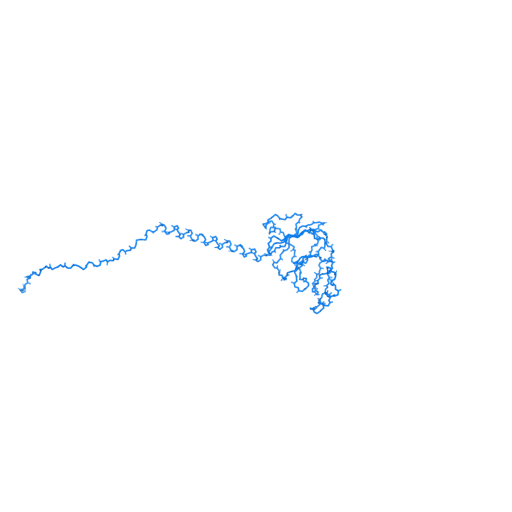644 C C . TYR A 1 82 ? 2.432 7.896 3.656 1.00 90.81 82 TYR A C 1
ATOM 646 O O . TYR A 1 82 ? 1.482 8.443 3.098 1.00 90.81 82 TYR A O 1
ATOM 654 N N . VAL A 1 83 ? 2.929 8.305 4.819 1.00 89.69 83 VAL A N 1
ATOM 655 C CA . VAL A 1 83 ? 2.406 9.469 5.538 1.00 89.69 83 VAL A CA 1
ATOM 656 C C . VAL A 1 83 ? 3.333 10.651 5.320 1.00 89.69 83 VAL A C 1
ATOM 658 O O . VAL A 1 83 ? 4.538 10.560 5.543 1.00 89.69 83 VAL A O 1
ATOM 661 N N . SER A 1 84 ? 2.762 11.780 4.918 1.00 86.69 84 SER A N 1
ATOM 662 C CA . SER A 1 84 ? 3.484 13.036 4.768 1.00 86.69 84 SER A CA 1
ATOM 663 C C . SER A 1 84 ? 2.649 14.215 5.256 1.00 86.69 84 SER A C 1
ATOM 665 O O . SER A 1 84 ? 1.431 14.262 5.101 1.00 86.69 84 SER A O 1
ATOM 667 N N . GLN A 1 85 ? 3.318 15.223 5.809 1.00 83.00 85 GLN A N 1
ATOM 668 C CA . GLN A 1 85 ? 2.690 16.496 6.178 1.00 83.00 85 GLN A CA 1
ATOM 669 C C . GLN A 1 85 ? 2.272 17.304 4.942 1.00 83.00 85 GLN A C 1
ATOM 671 O O . GLN A 1 85 ? 1.315 18.073 4.980 1.00 83.00 85 GLN A O 1
ATOM 676 N N . LYS A 1 86 ? 2.958 17.095 3.816 1.00 82.69 86 LYS A N 1
ATOM 677 C CA . LYS A 1 86 ? 2.670 17.747 2.539 1.00 82.69 86 LYS A CA 1
ATOM 678 C C . LYS A 1 86 ? 2.207 16.709 1.526 1.00 82.69 86 LYS A C 1
ATOM 680 O O . LYS A 1 86 ? 2.798 15.636 1.437 1.00 82.69 86 LYS A O 1
ATOM 685 N N . LYS A 1 87 ? 1.190 17.043 0.730 1.00 80.00 87 LYS A N 1
ATOM 686 C CA . LYS A 1 87 ? 0.768 16.202 -0.392 1.00 80.00 87 LYS A CA 1
ATOM 687 C C . LYS A 1 87 ? 1.962 15.999 -1.340 1.00 80.00 87 LYS A C 1
ATOM 689 O O . LYS A 1 87 ? 2.465 17.001 -1.862 1.00 80.00 87 LYS A O 1
ATOM 694 N N . PRO A 1 88 ? 2.429 14.755 -1.543 1.00 76.25 88 PRO A N 1
ATOM 695 C CA . PRO A 1 88 ? 3.564 14.512 -2.415 1.00 76.25 88 PRO A CA 1
ATOM 696 C C . PRO A 1 88 ? 3.185 14.887 -3.846 1.00 76.25 88 PRO A C 1
ATOM 698 O O . PRO A 1 88 ? 2.104 14.543 -4.334 1.00 76.25 88 PRO A O 1
ATOM 701 N N . ALA A 1 89 ? 4.061 15.626 -4.521 1.00 73.50 89 ALA A N 1
ATOM 702 C CA . ALA A 1 89 ? 3.791 16.088 -5.878 1.00 73.50 89 ALA A CA 1
ATOM 703 C C . ALA A 1 89 ? 3.901 14.923 -6.871 1.00 73.50 89 ALA A C 1
ATOM 705 O O . ALA A 1 89 ? 3.054 14.759 -7.756 1.00 73.50 89 ALA A O 1
ATOM 706 N N . ASN A 1 90 ? 4.921 14.080 -6.685 1.00 78.56 90 ASN A N 1
ATOM 707 C CA . ASN A 1 90 ? 5.365 13.103 -7.673 1.00 78.56 90 ASN A CA 1
ATOM 708 C C . ASN A 1 90 ? 5.644 11.739 -7.031 1.00 78.56 90 ASN A C 1
ATOM 710 O O . ASN A 1 90 ? 6.015 11.652 -5.864 1.00 78.56 90 ASN A O 1
ATOM 714 N N . MET A 1 91 ? 5.581 10.680 -7.838 1.00 76.94 91 MET A N 1
ATOM 715 C CA . MET A 1 91 ? 5.894 9.309 -7.417 1.00 76.94 91 MET A CA 1
ATOM 716 C C . MET A 1 91 ? 7.300 9.169 -6.814 1.00 76.94 91 MET A C 1
ATOM 718 O O . MET A 1 91 ? 7.473 8.443 -5.841 1.00 76.94 91 MET A O 1
ATOM 722 N N . LEU A 1 92 ? 8.293 9.893 -7.349 1.00 81.06 92 LEU A N 1
ATOM 723 C CA . LEU A 1 92 ? 9.665 9.864 -6.834 1.00 81.06 92 LEU A CA 1
ATOM 724 C C . LEU A 1 92 ? 9.730 10.270 -5.352 1.00 81.06 92 LEU A C 1
ATOM 726 O O . LEU A 1 92 ? 10.438 9.641 -4.580 1.00 81.06 92 LEU A O 1
ATOM 730 N N . GLU A 1 93 ? 8.952 11.280 -4.958 1.00 81.94 93 GLU A N 1
ATOM 731 C CA . GLU A 1 93 ? 8.884 11.770 -3.575 1.00 81.94 93 GLU A CA 1
ATOM 732 C C . GLU A 1 93 ? 8.263 10.720 -2.639 1.00 81.94 93 GLU A C 1
ATOM 734 O O . GLU A 1 93 ? 8.706 10.547 -1.502 1.00 81.94 93 GLU A O 1
ATOM 739 N N . ILE A 1 94 ? 7.282 9.965 -3.148 1.00 81.62 94 ILE A N 1
ATOM 740 C CA . ILE A 1 94 ? 6.624 8.870 -2.427 1.00 81.62 94 ILE A CA 1
ATOM 741 C C . ILE A 1 94 ? 7.623 7.739 -2.169 1.00 81.62 94 ILE A C 1
ATOM 743 O O . ILE A 1 94 ? 7.815 7.351 -1.023 1.00 81.62 94 ILE A O 1
ATOM 747 N N . ILE A 1 95 ? 8.317 7.251 -3.201 1.00 80.06 95 ILE A N 1
ATOM 748 C CA . ILE A 1 95 ? 9.230 6.102 -3.060 1.00 80.06 95 ILE A CA 1
ATOM 749 C C . ILE A 1 95 ? 10.494 6.418 -2.253 1.00 80.06 95 ILE A C 1
ATOM 751 O O . ILE A 1 95 ? 11.098 5.505 -1.697 1.00 80.06 95 ILE A O 1
ATOM 755 N N . THR A 1 96 ? 10.907 7.689 -2.178 1.00 82.31 96 THR A N 1
ATOM 756 C CA . THR A 1 96 ? 12.012 8.120 -1.304 1.00 82.31 96 THR A CA 1
ATOM 757 C C . THR A 1 96 ? 11.594 8.280 0.153 1.00 82.31 96 THR A C 1
ATOM 759 O O . THR A 1 96 ? 12.451 8.341 1.033 1.00 82.31 96 THR A O 1
ATOM 762 N N . SER A 1 97 ? 10.291 8.384 0.412 1.00 82.38 97 SER A N 1
ATOM 763 C CA . SER A 1 97 ? 9.757 8.488 1.764 1.00 82.38 97 SER A CA 1
ATOM 764 C C . SER A 1 97 ? 9.699 7.109 2.419 1.00 82.38 97 SER A C 1
ATOM 766 O O . SER A 1 97 ? 9.506 6.092 1.753 1.00 82.38 97 SER A O 1
ATOM 768 N N . ALA A 1 98 ? 9.847 7.065 3.742 1.00 84.00 98 ALA A N 1
ATOM 769 C CA . ALA A 1 98 ? 9.663 5.822 4.479 1.00 84.00 98 ALA A CA 1
ATOM 770 C C . ALA A 1 98 ? 8.171 5.428 4.456 1.00 84.00 98 ALA A C 1
ATOM 772 O O . ALA A 1 98 ? 7.329 6.259 4.816 1.00 84.00 98 ALA A O 1
ATOM 773 N N . PRO A 1 99 ? 7.820 4.201 4.027 1.00 86.88 99 PRO A N 1
ATOM 774 C CA . PRO A 1 99 ? 6.454 3.713 4.149 1.00 86.88 99 PRO A CA 1
ATOM 775 C C . PRO A 1 99 ? 6.098 3.492 5.623 1.00 86.88 99 PRO A C 1
ATOM 777 O O . PRO A 1 99 ? 6.975 3.334 6.477 1.00 86.88 99 PRO A O 1
ATOM 780 N N . ILE A 1 100 ? 4.799 3.442 5.912 1.00 85.12 100 ILE A N 1
ATOM 781 C CA . ILE A 1 100 ? 4.296 2.941 7.191 1.00 85.12 100 ILE A CA 1
ATOM 782 C C . ILE A 1 100 ? 4.846 1.523 7.405 1.00 85.12 100 ILE A C 1
ATOM 784 O O . ILE A 1 100 ? 4.909 0.728 6.466 1.00 85.12 100 ILE A O 1
ATOM 788 N N . SER A 1 101 ? 5.247 1.225 8.642 1.00 84.88 101 SER A N 1
ATOM 789 C CA . SER A 1 101 ? 5.720 -0.104 9.036 1.00 84.88 101 SER A CA 1
ATOM 790 C C . SER A 1 101 ? 4.696 -1.186 8.676 1.00 84.88 101 SER A C 1
ATOM 792 O O . SER A 1 101 ? 3.500 -1.008 8.905 1.00 84.88 101 SER A O 1
ATOM 794 N N . GLU A 1 102 ? 5.165 -2.318 8.152 1.00 84.44 102 GLU A N 1
ATOM 795 C CA . GLU A 1 102 ? 4.317 -3.458 7.763 1.00 84.44 102 GLU A CA 1
ATOM 796 C C . GLU A 1 102 ? 3.507 -4.006 8.952 1.00 84.44 102 GLU A C 1
ATOM 798 O O . GLU A 1 102 ? 2.421 -4.539 8.773 1.00 84.44 102 GLU A O 1
ATOM 803 N N . GLU A 1 103 ? 3.976 -3.812 10.189 1.00 84.62 103 GLU A N 1
ATOM 804 C CA . GLU A 1 103 ? 3.235 -4.186 11.405 1.00 84.62 103 GLU A CA 1
ATOM 805 C C . GLU A 1 103 ? 1.920 -3.404 11.582 1.00 84.62 103 GLU A C 1
ATOM 807 O O . GLU A 1 103 ? 1.008 -3.843 12.279 1.00 84.62 103 GLU A O 1
ATOM 812 N N . ASN A 1 104 ? 1.817 -2.243 10.933 1.00 87.56 104 ASN A N 1
ATOM 813 C CA . ASN A 1 104 ? 0.624 -1.410 10.904 1.00 87.56 104 ASN A CA 1
ATOM 814 C C . ASN A 1 104 ? -0.232 -1.670 9.650 1.00 87.56 104 ASN A C 1
ATOM 816 O O . ASN A 1 104 ? -1.271 -1.023 9.502 1.00 87.56 104 ASN A O 1
ATOM 820 N N . HIS A 1 105 ? 0.179 -2.569 8.745 1.00 91.06 105 HIS A N 1
ATOM 821 C CA . HIS A 1 105 ? -0.618 -3.026 7.602 1.00 91.06 105 HIS A CA 1
ATOM 822 C C . HIS A 1 105 ? -1.287 -4.354 7.949 1.00 91.06 105 HIS A C 1
ATOM 824 O O . HIS A 1 105 ? -0.639 -5.379 8.142 1.00 91.06 105 HIS A O 1
ATOM 830 N N . ILE A 1 106 ? -2.611 -4.332 8.047 1.00 90.31 106 ILE A N 1
ATOM 831 C CA . ILE A 1 106 ? -3.397 -5.477 8.505 1.00 90.31 106 ILE A CA 1
ATOM 832 C C . ILE A 1 106 ? -4.518 -5.804 7.526 1.00 90.31 106 ILE A C 1
ATOM 834 O O . ILE A 1 106 ? -4.981 -4.961 6.752 1.00 90.31 106 ILE A O 1
ATOM 838 N N . MET A 1 107 ? -4.986 -7.046 7.591 1.00 90.44 107 MET A N 1
ATOM 839 C CA . MET A 1 107 ? -6.169 -7.480 6.864 1.00 90.44 107 MET A CA 1
ATOM 840 C C . MET A 1 107 ? -7.427 -7.104 7.652 1.00 90.44 107 MET A C 1
ATOM 842 O O . MET A 1 107 ? -7.716 -7.682 8.701 1.00 90.44 107 MET A O 1
ATOM 846 N N . ALA A 1 108 ? -8.193 -6.153 7.127 1.00 89.38 108 ALA A N 1
ATOM 847 C CA . ALA A 1 108 ? -9.497 -5.782 7.658 1.00 89.38 108 ALA A CA 1
ATOM 848 C C . ALA A 1 108 ? -10.611 -6.618 7.017 1.00 89.38 108 ALA A C 1
ATOM 850 O O . ALA A 1 108 ? -10.563 -6.961 5.838 1.00 89.38 108 ALA A O 1
ATOM 851 N N . ASN A 1 109 ? -11.656 -6.932 7.777 1.00 88.06 109 ASN A N 1
ATOM 852 C CA . ASN A 1 109 ? -12.880 -7.585 7.298 1.00 88.06 109 ASN A CA 1
ATOM 853 C C . ASN A 1 109 ? -12.634 -8.934 6.595 1.00 88.06 109 ASN A C 1
ATOM 855 O O . ASN A 1 109 ? -13.438 -9.355 5.770 1.00 88.06 109 ASN A O 1
ATOM 859 N N . GLY A 1 110 ? -11.505 -9.591 6.875 1.00 85.12 110 GLY A N 1
ATOM 860 C CA . GLY A 1 110 ? -11.114 -10.860 6.252 1.00 85.12 110 GLY A CA 1
ATOM 861 C C . GLY A 1 110 ? -10.716 -10.781 4.774 1.00 85.12 110 GLY A C 1
ATOM 862 O O . GLY A 1 110 ? -10.450 -11.819 4.176 1.00 85.12 110 GLY A O 1
ATOM 863 N N . PHE A 1 111 ? -10.670 -9.588 4.168 1.00 89.25 111 PHE A N 1
ATOM 864 C CA . PHE A 1 111 ? -10.249 -9.442 2.768 1.00 89.25 111 PHE A CA 1
ATOM 865 C C . PHE A 1 111 ? -9.666 -8.077 2.403 1.00 89.25 111 PHE A C 1
ATOM 867 O O . PHE A 1 111 ? -9.037 -7.973 1.360 1.00 89.25 111 PHE A O 1
ATOM 874 N N . ALA A 1 112 ? -9.927 -7.025 3.174 1.00 90.56 112 ALA A N 1
ATOM 875 C CA . ALA A 1 112 ? -9.579 -5.652 2.840 1.00 90.56 112 ALA A CA 1
ATOM 876 C C . ALA A 1 112 ? -8.194 -5.271 3.376 1.00 90.56 112 ALA A C 1
ATOM 878 O O . ALA A 1 112 ? -7.717 -5.831 4.361 1.00 90.56 112 ALA A O 1
ATOM 879 N N . ASN A 1 113 ? -7.562 -4.274 2.760 1.00 93.31 113 ASN A N 1
ATOM 880 C CA . ASN A 1 113 ? -6.341 -3.677 3.298 1.00 93.31 113 ASN A CA 1
ATOM 881 C C . ASN A 1 113 ? -6.701 -2.644 4.363 1.00 93.31 113 ASN A C 1
ATOM 883 O O . ASN A 1 113 ? -7.636 -1.866 4.170 1.00 93.31 113 ASN A O 1
ATOM 887 N N . ALA A 1 114 ? -5.949 -2.589 5.455 1.00 91.94 114 ALA A N 1
ATOM 888 C CA . ALA A 1 114 ? -6.060 -1.501 6.409 1.00 91.94 114 ALA A CA 1
ATOM 889 C C . ALA A 1 114 ? -4.702 -1.054 6.939 1.00 91.94 114 ALA A C 1
ATOM 891 O O . ALA A 1 114 ? -3.809 -1.872 7.149 1.00 91.94 114 ALA A O 1
ATOM 892 N N . TRP A 1 115 ? -4.575 0.251 7.169 1.00 92.19 115 TRP A N 1
ATOM 893 C CA . TRP A 1 115 ? -3.386 0.866 7.744 1.00 92.19 115 TRP A CA 1
ATOM 894 C C . TRP A 1 115 ? -3.716 1.585 9.036 1.00 92.19 115 TRP A C 1
ATOM 896 O O . TRP A 1 115 ? -4.678 2.350 9.130 1.00 92.19 115 TRP A O 1
ATOM 906 N N . LEU A 1 116 ? -2.873 1.331 10.021 1.00 89.44 116 LEU A N 1
ATOM 907 C CA . LEU A 1 116 ? -2.962 1.852 11.365 1.00 89.44 116 LEU A CA 1
ATOM 908 C C . LEU A 1 116 ? -2.008 3.050 11.507 1.00 89.44 116 LEU A C 1
ATOM 910 O O . LEU A 1 116 ? -0.793 2.895 11.577 1.00 89.44 116 LEU A O 1
ATOM 914 N N . ILE A 1 117 ? -2.564 4.261 11.509 1.00 87.31 117 ILE A N 1
ATOM 915 C CA . ILE A 1 117 ? -1.824 5.530 11.493 1.00 87.31 117 ILE A CA 1
ATOM 916 C C . ILE A 1 117 ? -1.747 6.089 12.918 1.00 87.31 117 ILE A C 1
ATOM 918 O O . ILE A 1 117 ? -2.774 6.479 13.470 1.00 87.31 117 ILE A O 1
ATOM 922 N N . GLN A 1 118 ? -0.552 6.155 13.515 1.00 78.50 118 GLN A N 1
ATOM 923 C CA . GLN A 1 118 ? -0.374 6.466 14.943 1.00 78.50 118 GLN A CA 1
ATOM 924 C C . GLN A 1 118 ? 0.100 7.896 15.195 1.00 78.50 118 GLN A C 1
ATOM 926 O O . GLN A 1 118 ? -0.668 8.776 15.578 1.00 78.50 118 GLN A O 1
ATOM 931 N N . LYS A 1 119 ? 1.411 8.103 15.042 1.00 68.94 119 LYS A N 1
ATOM 932 C CA . LYS A 1 119 ? 2.162 9.268 15.536 1.00 68.94 119 LYS A CA 1
ATOM 933 C C . LYS A 1 119 ? 2.624 10.174 14.404 1.00 68.94 119 LYS A C 1
ATOM 935 O O . LYS A 1 119 ? 3.069 11.294 14.646 1.00 68.94 119 LYS A O 1
ATOM 940 N N . GLU A 1 120 ? 2.520 9.688 13.176 1.00 71.81 120 GLU A N 1
ATOM 941 C CA . GLU A 1 120 ? 2.940 10.362 11.956 1.00 71.81 120 GLU A CA 1
ATOM 942 C C . GLU A 1 120 ? 1.993 11.528 11.610 1.00 71.81 120 GLU A C 1
ATOM 944 O O . GLU A 1 120 ? 2.407 12.507 10.983 1.00 71.81 120 GLU A O 1
ATOM 949 N N . CYS A 1 121 ? 0.744 11.466 12.088 1.00 70.75 121 CYS A N 1
ATOM 950 C CA . CYS A 1 121 ? -0.283 12.492 11.920 1.00 70.75 121 CYS A CA 1
ATOM 951 C C . CYS A 1 121 ? -0.546 13.196 13.254 1.00 70.75 121 CYS A C 1
ATOM 953 O O . CYS A 1 121 ? -1.255 12.687 14.116 1.00 70.75 121 CYS A O 1
ATOM 955 N N . LYS A 1 122 ? 0.050 14.379 13.441 1.00 67.25 122 LYS A N 1
ATOM 956 C CA . LYS A 1 122 ? -0.111 15.162 14.677 1.00 67.25 122 LYS A CA 1
ATOM 957 C C . LYS A 1 122 ? -1.422 15.944 14.765 1.00 67.25 122 LYS A C 1
ATOM 959 O O . LYS A 1 122 ? -1.692 16.425 15.852 1.00 67.25 122 LYS A O 1
ATOM 964 N N . ASN A 1 123 ? -2.169 16.101 13.665 1.00 74.38 123 ASN A N 1
ATOM 965 C CA . ASN A 1 123 ? -3.508 16.716 13.592 1.00 74.38 123 ASN A CA 1
ATOM 966 C C . ASN A 1 123 ? -4.122 16.520 12.199 1.00 74.38 123 ASN A C 1
ATOM 968 O O . ASN A 1 123 ? -5.280 16.142 12.079 1.00 74.38 123 ASN A O 1
ATOM 972 N N . SER A 1 124 ? -3.332 16.766 11.153 1.00 83.19 124 SER A N 1
ATOM 973 C CA . SER A 1 124 ? -3.688 16.510 9.761 1.00 83.19 124 SER A CA 1
ATOM 974 C C . SER A 1 124 ? -2.468 16.008 9.001 1.00 83.19 124 SER A C 1
ATOM 976 O O . SER A 1 124 ? -1.323 16.315 9.347 1.00 83.19 124 SER A O 1
ATOM 978 N N . CYS A 1 125 ? -2.702 15.170 8.004 1.00 89.06 125 CYS A N 1
ATOM 979 C CA . CYS A 1 125 ? -1.656 14.581 7.190 1.00 89.06 125 CYS A CA 1
ATOM 980 C C . CYS A 1 125 ? -2.218 14.101 5.855 1.00 89.06 125 CYS A C 1
ATOM 982 O O . CYS A 1 125 ? -3.425 13.994 5.645 1.00 89.06 125 CYS A O 1
ATOM 984 N N . ASN A 1 126 ? -1.306 13.798 4.942 1.00 89.62 126 ASN A N 1
ATOM 985 C CA . ASN A 1 126 ? -1.607 13.232 3.643 1.00 89.62 126 ASN A CA 1
ATOM 986 C C . ASN A 1 126 ? -1.080 11.803 3.623 1.00 89.62 126 ASN A C 1
ATOM 988 O O . ASN A 1 126 ? 0.097 11.565 3.900 1.00 89.62 126 ASN A O 1
ATOM 992 N N . VAL A 1 127 ? -1.955 10.867 3.287 1.00 90.56 127 VAL A N 1
ATOM 993 C CA . VAL A 1 127 ? -1.637 9.457 3.117 1.00 90.56 127 VAL A CA 1
ATOM 994 C C . VAL A 1 127 ? -1.667 9.146 1.630 1.00 90.56 127 VAL A C 1
ATOM 996 O O . VAL A 1 127 ? -2.697 9.306 0.979 1.00 90.56 127 VAL A O 1
ATOM 999 N N . ALA A 1 128 ? -0.542 8.703 1.084 1.00 91.75 128 ALA A N 1
ATOM 1000 C CA . ALA A 1 128 ? -0.475 8.175 -0.271 1.00 91.75 128 ALA A CA 1
ATOM 1001 C C . ALA A 1 128 ? -0.460 6.645 -0.210 1.00 91.75 128 ALA A C 1
ATOM 1003 O O . ALA A 1 128 ? 0.423 6.057 0.409 1.00 91.75 128 ALA A O 1
ATOM 1004 N N . LEU A 1 129 ? -1.439 6.006 -0.842 1.00 91.50 129 LEU A N 1
ATOM 1005 C CA . LEU A 1 129 ? -1.471 4.565 -1.067 1.00 91.50 129 LEU A CA 1
ATOM 1006 C C . LEU A 1 129 ? -0.850 4.268 -2.426 1.00 91.50 129 LEU A C 1
ATOM 1008 O O . LEU A 1 129 ? -1.251 4.871 -3.426 1.00 91.50 129 LEU A O 1
ATOM 1012 N N . PHE A 1 130 ? 0.097 3.336 -2.457 1.00 90.94 130 PHE A N 1
ATOM 1013 C CA . PHE A 1 130 ? 0.847 2.982 -3.653 1.00 90.94 130 PHE A CA 1
ATOM 1014 C C . PHE A 1 130 ? 0.967 1.469 -3.831 1.00 90.94 130 PHE A C 1
ATOM 1016 O O . PHE A 1 130 ? 1.312 0.757 -2.886 1.00 90.94 130 PHE A O 1
ATOM 1023 N N . TYR A 1 131 ? 0.738 0.985 -5.051 1.00 91.44 131 TYR A N 1
ATOM 1024 C CA . TYR A 1 131 ? 0.859 -0.431 -5.394 1.00 91.44 131 TYR A CA 1
ATOM 1025 C C . TYR A 1 131 ? 2.137 -0.710 -6.194 1.00 91.44 131 TYR A C 1
ATOM 1027 O O . TYR A 1 131 ? 2.276 -0.308 -7.351 1.00 91.44 131 TYR A O 1
ATOM 1035 N N . TYR A 1 132 ? 3.079 -1.423 -5.575 1.00 89.06 132 TYR A N 1
ATOM 1036 C CA . TYR A 1 132 ? 4.402 -1.711 -6.149 1.00 89.06 132 TYR A CA 1
ATOM 1037 C C . TYR A 1 132 ? 4.397 -2.552 -7.438 1.00 89.06 132 TYR A C 1
ATOM 1039 O O . TYR A 1 132 ? 5.195 -2.258 -8.330 1.00 89.06 132 TYR A O 1
ATOM 1047 N N . PRO A 1 133 ? 3.555 -3.590 -7.592 1.00 89.75 133 PRO A N 1
ATOM 1048 C CA . PRO A 1 133 ? 3.612 -4.458 -8.763 1.00 89.75 133 PRO A CA 1
ATOM 1049 C C . PRO A 1 133 ? 3.277 -3.708 -10.052 1.00 89.75 133 PRO A C 1
ATOM 1051 O O . PRO A 1 133 ? 3.960 -3.888 -11.058 1.00 89.75 133 PRO A O 1
ATOM 1054 N N . GLU A 1 134 ? 2.303 -2.795 -9.999 1.00 87.69 134 GLU A N 1
ATOM 1055 C CA . GLU A 1 134 ? 1.983 -1.920 -11.132 1.00 87.69 134 GLU A CA 1
ATOM 1056 C C . GLU A 1 134 ? 3.170 -1.013 -11.480 1.00 87.69 134 GLU A C 1
ATOM 1058 O O . GLU A 1 134 ? 3.497 -0.838 -12.650 1.00 87.69 134 GLU A O 1
ATOM 1063 N N . PHE A 1 135 ? 3.879 -0.484 -10.479 1.00 85.19 135 PHE A N 1
ATOM 1064 C CA . PHE A 1 135 ? 5.074 0.323 -10.719 1.00 85.19 135 PHE A CA 1
ATOM 1065 C C . PHE A 1 135 ? 6.172 -0.451 -11.459 1.00 85.19 135 PHE A C 1
ATOM 1067 O O . PHE A 1 135 ? 6.692 0.034 -12.466 1.00 85.19 135 PHE A O 1
ATOM 1074 N N . TYR A 1 136 ? 6.506 -1.662 -11.003 1.00 88.19 136 TYR A N 1
ATOM 1075 C CA . TYR A 1 136 ? 7.508 -2.494 -11.674 1.00 88.19 136 TYR A CA 1
ATOM 1076 C C . TYR A 1 136 ? 7.075 -2.905 -13.080 1.00 88.19 136 TYR A C 1
ATOM 1078 O O . TYR A 1 136 ? 7.909 -2.943 -13.987 1.00 88.19 136 TYR A O 1
ATOM 1086 N N . TYR A 1 137 ? 5.782 -3.166 -13.279 1.00 91.31 137 TYR A N 1
ATOM 1087 C CA . TYR A 1 137 ? 5.223 -3.450 -14.595 1.00 91.31 137 TYR A CA 1
ATOM 1088 C C . TYR A 1 137 ? 5.413 -2.268 -15.552 1.00 91.31 137 TYR A C 1
ATOM 1090 O O . TYR A 1 137 ? 5.978 -2.433 -16.637 1.00 91.31 137 TYR A O 1
ATOM 1098 N N . GLN A 1 138 ? 5.020 -1.064 -15.128 1.00 87.56 138 GLN A N 1
ATOM 1099 C CA . GLN A 1 138 ? 5.190 0.148 -15.925 1.00 87.56 138 GLN A CA 1
ATOM 1100 C C . GLN A 1 138 ? 6.671 0.398 -16.226 1.00 87.56 138 GLN A C 1
ATOM 1102 O O . GLN A 1 138 ? 7.031 0.637 -17.378 1.00 87.56 138 GLN A O 1
ATOM 1107 N N . LEU A 1 139 ? 7.557 0.271 -15.237 1.00 89.94 139 LEU A N 1
ATOM 1108 C CA . LEU A 1 139 ? 8.999 0.423 -15.441 1.00 89.94 139 LEU A CA 1
ATOM 1109 C C . LEU A 1 139 ? 9.541 -0.585 -16.469 1.00 89.94 139 LEU A C 1
ATOM 1111 O O . LEU A 1 139 ? 10.253 -0.200 -17.399 1.00 89.94 139 LEU A O 1
ATOM 1115 N N . GLY A 1 140 ? 9.165 -1.859 -16.342 1.00 94.06 140 GLY A N 1
ATOM 1116 C CA . GLY A 1 140 ? 9.556 -2.917 -17.274 1.00 94.06 140 GLY A CA 1
ATOM 1117 C C . GLY A 1 140 ? 9.073 -2.663 -18.703 1.00 94.06 140 GLY A C 1
ATOM 1118 O O . GLY A 1 140 ? 9.818 -2.900 -19.658 1.00 94.06 140 GLY A O 1
ATOM 1119 N N . LEU A 1 141 ? 7.867 -2.114 -18.862 1.00 95.19 141 LEU A N 1
ATOM 1120 C CA . LEU A 1 141 ? 7.308 -1.741 -20.161 1.00 95.19 141 LEU A CA 1
ATOM 1121 C C . LEU A 1 141 ? 8.125 -0.627 -20.829 1.00 95.19 141 LEU A C 1
ATOM 1123 O O . LEU A 1 141 ? 8.476 -0.749 -22.004 1.00 95.19 141 LEU A O 1
ATOM 1127 N N . HIS A 1 142 ? 8.495 0.418 -20.082 1.00 93.94 142 HIS A N 1
ATOM 1128 C CA . HIS A 1 142 ? 9.309 1.519 -20.608 1.00 93.94 142 HIS A CA 1
ATOM 1129 C C . HIS A 1 142 ? 10.708 1.049 -21.023 1.00 93.94 142 HIS A C 1
ATOM 1131 O O . HIS A 1 142 ? 11.183 1.411 -22.102 1.00 93.94 142 HIS A O 1
ATOM 1137 N N . VAL A 1 143 ? 11.353 0.205 -20.208 1.00 96.56 143 VAL A N 1
ATOM 1138 C CA . VAL A 1 143 ? 12.669 -0.371 -20.533 1.00 96.56 143 VAL A CA 1
ATOM 1139 C C . VAL A 1 143 ? 12.582 -1.240 -21.785 1.00 96.56 143 VAL A C 1
ATOM 1141 O O . VAL A 1 143 ? 13.374 -1.061 -22.707 1.00 96.56 143 VAL A O 1
ATOM 1144 N N . SER A 1 144 ? 11.587 -2.125 -21.860 1.00 97.75 144 SER A N 1
ATOM 1145 C CA . SER A 1 144 ? 11.395 -3.015 -23.011 1.00 97.75 144 SER A CA 1
ATOM 1146 C C . SER A 1 144 ? 11.164 -2.231 -24.303 1.00 97.75 144 SER A C 1
ATOM 1148 O O . SER A 1 144 ? 11.765 -2.538 -25.335 1.00 97.75 144 SER A O 1
ATOM 1150 N N . LEU A 1 145 ? 10.346 -1.176 -24.244 1.00 97.88 145 LEU A N 1
ATOM 1151 C CA . LEU A 1 145 ? 10.095 -0.297 -25.382 1.00 97.88 145 LEU A CA 1
ATOM 1152 C C . LEU A 1 145 ? 11.368 0.448 -25.809 1.00 97.88 145 LEU A C 1
ATOM 1154 O O . LEU A 1 145 ? 11.686 0.487 -26.997 1.00 97.88 145 LEU A O 1
ATOM 1158 N N . ALA A 1 146 ? 12.134 0.985 -24.858 1.00 97.31 146 ALA A N 1
ATOM 1159 C CA . ALA A 1 146 ? 13.396 1.663 -25.145 1.00 97.31 146 ALA A CA 1
ATOM 1160 C C . ALA A 1 146 ? 14.433 0.715 -25.772 1.00 97.31 146 ALA A C 1
ATOM 1162 O O . ALA A 1 146 ? 15.107 1.084 -26.739 1.00 97.31 146 ALA A O 1
ATOM 1163 N N . THR A 1 147 ? 14.540 -0.521 -25.273 1.00 97.69 147 THR A N 1
ATOM 1164 C CA . THR A 1 147 ? 15.416 -1.548 -25.852 1.00 97.69 147 THR A CA 1
ATOM 1165 C C . THR A 1 147 ? 14.987 -1.895 -27.274 1.00 97.69 147 THR A C 1
ATOM 1167 O O . THR A 1 147 ? 15.827 -1.907 -28.174 1.00 97.69 147 THR A O 1
ATOM 1170 N N . LEU A 1 148 ? 13.690 -2.108 -27.511 1.00 97.75 148 LEU A N 1
ATOM 1171 C CA . LEU A 1 148 ? 13.164 -2.407 -28.842 1.00 97.75 148 LEU A CA 1
ATOM 1172 C C . LEU A 1 148 ? 13.468 -1.279 -29.838 1.00 97.75 148 LEU A C 1
ATOM 1174 O O . LEU A 1 148 ? 13.985 -1.540 -30.924 1.00 97.75 148 LEU A O 1
ATOM 1178 N N . LEU A 1 149 ? 13.210 -0.026 -29.458 1.00 97.44 149 LEU A N 1
ATOM 1179 C CA . LEU A 1 149 ? 13.512 1.138 -30.296 1.00 97.44 149 LEU A CA 1
ATOM 1180 C C . LEU A 1 149 ? 15.013 1.262 -30.585 1.00 97.44 149 LEU A C 1
ATOM 1182 O O . LEU A 1 149 ? 15.399 1.543 -31.719 1.00 97.44 149 LEU A O 1
ATOM 1186 N N . SER A 1 150 ? 15.861 0.992 -29.591 1.00 96.38 150 SER A N 1
ATOM 1187 C CA . SER A 1 150 ? 17.320 1.006 -29.751 1.00 96.38 150 SER A CA 1
ATOM 1188 C C . SER A 1 150 ? 17.797 -0.064 -30.735 1.00 96.38 150 SER A C 1
ATOM 1190 O O . SER A 1 150 ? 18.642 0.209 -31.588 1.00 96.38 150 SER A O 1
ATOM 1192 N N . LEU A 1 151 ? 17.222 -1.269 -30.673 1.00 97.00 151 LEU A N 1
ATOM 1193 C CA . LEU A 1 151 ? 17.533 -2.356 -31.603 1.00 97.00 151 LEU A CA 1
ATOM 1194 C C . LEU A 1 151 ? 17.072 -2.044 -33.030 1.00 97.00 151 LEU A C 1
ATOM 1196 O O . LEU A 1 151 ? 17.821 -2.286 -33.975 1.00 97.00 151 LEU A O 1
ATOM 1200 N N . ILE A 1 152 ? 15.879 -1.468 -33.196 1.00 96.56 152 ILE A N 1
ATOM 1201 C CA . ILE A 1 152 ? 15.379 -1.027 -34.506 1.00 96.56 152 ILE A CA 1
ATOM 1202 C C . ILE A 1 152 ? 16.297 0.055 -35.083 1.00 96.56 152 ILE A C 1
ATOM 1204 O O . ILE A 1 152 ? 16.725 -0.050 -36.233 1.00 96.56 152 ILE A O 1
ATOM 1208 N N . ALA A 1 153 ? 16.654 1.066 -34.286 1.00 95.25 153 ALA A N 1
ATOM 1209 C CA . ALA A 1 153 ? 17.561 2.129 -34.710 1.00 95.25 153 ALA A CA 1
ATOM 1210 C C . ALA A 1 153 ? 18.936 1.575 -35.118 1.00 95.25 153 ALA A C 1
ATOM 1212 O O . ALA A 1 153 ? 19.462 1.941 -36.171 1.00 95.25 153 ALA A O 1
ATOM 1213 N N . TYR A 1 154 ? 19.483 0.640 -34.335 1.00 95.44 154 TYR A N 1
ATOM 1214 C CA . TYR A 1 154 ? 20.738 -0.041 -34.647 1.00 95.44 154 TYR A CA 1
ATOM 1215 C C . TYR A 1 154 ? 20.655 -0.852 -35.948 1.00 95.44 154 TYR A C 1
ATOM 1217 O O . TYR A 1 154 ? 21.543 -0.752 -36.798 1.00 95.44 154 TYR A O 1
ATOM 1225 N N . ALA A 1 155 ? 19.579 -1.618 -36.146 1.00 94.50 155 ALA A N 1
ATOM 1226 C CA . ALA A 1 155 ? 19.369 -2.407 -37.358 1.00 94.50 155 ALA A CA 1
ATOM 1227 C C . ALA A 1 155 ? 19.259 -1.519 -38.607 1.00 94.50 155 ALA A C 1
ATOM 1229 O O . ALA A 1 155 ? 19.892 -1.802 -39.627 1.00 94.50 155 ALA A O 1
ATOM 1230 N N . LEU A 1 156 ? 18.519 -0.409 -38.518 1.00 93.75 156 LEU A N 1
ATOM 1231 C CA . LEU A 1 156 ? 18.392 0.562 -39.605 1.00 93.75 156 LEU A CA 1
ATOM 1232 C C . LEU A 1 156 ? 19.727 1.250 -39.909 1.00 93.75 156 LEU A C 1
ATOM 1234 O O . LEU A 1 156 ? 20.093 1.371 -41.080 1.00 93.75 156 LEU A O 1
ATOM 1238 N N . TRP A 1 157 ? 20.482 1.649 -38.882 1.00 92.56 157 TRP A N 1
ATOM 1239 C CA . TRP A 1 157 ? 21.819 2.223 -39.052 1.00 92.56 157 TRP A CA 1
ATOM 1240 C C . TRP A 1 157 ? 22.766 1.246 -39.756 1.00 92.56 157 TRP A C 1
ATOM 1242 O O . TRP A 1 157 ? 23.400 1.610 -40.747 1.00 92.56 157 TRP A O 1
ATOM 1252 N N . LYS A 1 158 ? 22.783 -0.020 -39.322 1.00 89.81 158 LYS A N 1
ATOM 1253 C CA . LYS A 1 158 ? 23.587 -1.074 -39.948 1.00 89.81 158 LYS A CA 1
ATOM 1254 C C . LYS A 1 158 ? 23.169 -1.329 -41.399 1.00 89.81 158 LYS A C 1
ATOM 1256 O O . LYS A 1 158 ? 24.035 -1.459 -42.257 1.00 89.81 158 LYS A O 1
ATOM 1261 N N . SER A 1 159 ? 21.869 -1.357 -41.699 1.00 84.31 159 SER A N 1
ATOM 1262 C CA . SER A 1 159 ? 21.361 -1.614 -43.058 1.00 84.31 159 SER A CA 1
ATOM 1263 C C . SER A 1 159 ? 21.798 -0.562 -44.086 1.00 84.31 159 SER A C 1
ATOM 1265 O O . SER A 1 159 ? 22.037 -0.902 -45.240 1.00 84.31 159 SER A O 1
ATOM 1267 N N . LYS A 1 160 ? 21.994 0.696 -43.668 1.00 73.69 160 LYS A N 1
ATOM 1268 C CA . LYS A 1 160 ? 22.514 1.766 -44.537 1.00 73.69 160 LYS A CA 1
ATOM 1269 C C . LYS A 1 160 ? 24.005 1.607 -44.873 1.00 73.69 160 LYS A C 1
ATOM 1271 O O . LYS A 1 160 ? 24.464 2.215 -45.834 1.00 73.69 160 LYS A O 1
ATOM 1276 N N . GLY A 1 161 ? 24.754 0.816 -44.098 1.00 62.38 161 GLY A N 1
ATOM 1277 C CA . GLY A 1 161 ? 26.197 0.602 -44.258 1.00 62.38 161 GLY A CA 1
ATOM 1278 C C . GLY A 1 161 ? 26.595 -0.569 -45.163 1.00 62.38 161 GLY A C 1
ATOM 1279 O O . GLY A 1 161 ? 27.780 -0.728 -45.443 1.00 62.38 161 GLY A O 1
ATOM 1280 N N . TYR A 1 162 ? 25.642 -1.376 -45.639 1.00 53.88 162 TYR A N 1
ATOM 1281 C CA . TYR A 1 162 ? 25.915 -2.473 -46.568 1.00 53.88 162 TYR A CA 1
ATOM 1282 C C . TYR A 1 162 ? 25.136 -2.248 -47.865 1.00 53.88 162 TYR A C 1
ATOM 1284 O O . TYR A 1 162 ? 23.921 -2.460 -47.875 1.00 53.88 162 TYR A O 1
ATOM 1292 N N . PRO A 1 163 ? 25.783 -1.857 -48.982 1.00 52.75 163 PRO A N 1
ATOM 1293 C CA . PRO A 1 163 ? 25.161 -2.065 -50.276 1.00 52.75 163 PRO A CA 1
ATOM 1294 C C . PRO A 1 163 ? 24.933 -3.571 -50.410 1.00 52.75 163 PRO A C 1
ATOM 1296 O O . PRO A 1 163 ? 25.881 -4.357 -50.420 1.00 52.75 163 PRO A O 1
ATOM 1299 N N . VAL A 1 164 ? 23.668 -3.982 -50.459 1.00 59.31 164 VAL A 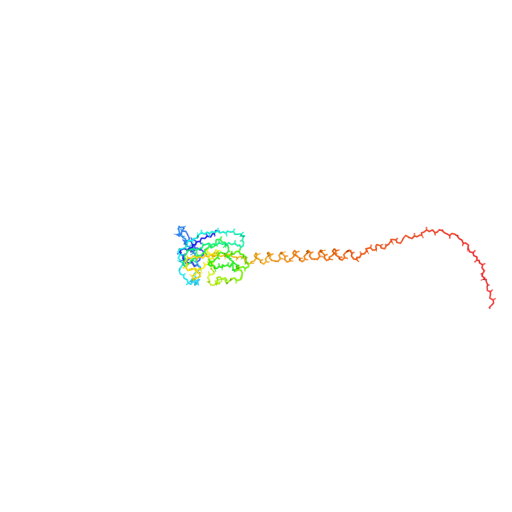N 1
ATOM 1300 C CA . VAL A 1 164 ? 23.297 -5.348 -50.821 1.00 59.31 164 VAL A CA 1
ATOM 1301 C C . VAL A 1 164 ? 23.688 -5.515 -52.286 1.00 59.31 164 VAL A C 1
ATOM 1303 O O . VAL A 1 164 ? 22.914 -5.212 -53.192 1.00 59.31 164 VAL A O 1
ATOM 1306 N N . SER A 1 165 ? 24.924 -5.940 -52.539 1.00 53.62 165 SER A N 1
ATOM 1307 C CA . SER A 1 165 ? 25.326 -6.439 -53.844 1.00 53.62 165 SER A CA 1
ATOM 1308 C C . SER A 1 165 ? 24.641 -7.786 -54.023 1.00 53.62 165 SER A C 1
ATOM 1310 O O . SER A 1 165 ? 25.141 -8.828 -53.609 1.00 53.62 165 SER A O 1
ATOM 1312 N N . ILE A 1 166 ? 23.444 -7.760 -54.608 1.00 61.22 166 ILE A N 1
ATOM 1313 C CA . ILE A 1 166 ? 22.822 -8.965 -55.149 1.00 61.22 166 ILE A CA 1
ATOM 1314 C C . ILE A 1 166 ? 23.815 -9.490 -56.195 1.00 61.22 166 ILE A C 1
ATOM 1316 O O . ILE A 1 166 ? 24.048 -8.787 -57.184 1.00 61.22 166 ILE A O 1
ATOM 1320 N N . PRO A 1 167 ? 24.458 -10.659 -56.005 1.00 48.62 167 PRO A N 1
ATOM 1321 C CA . PRO A 1 167 ? 25.299 -11.205 -57.052 1.00 48.62 167 PRO A CA 1
ATOM 1322 C C . PRO A 1 167 ? 24.391 -11.459 -58.251 1.00 48.62 167 PRO A C 1
ATOM 1324 O O . PRO A 1 167 ? 23.427 -12.222 -58.161 1.00 48.62 167 PRO A O 1
ATOM 1327 N N . ALA A 1 168 ? 24.666 -10.755 -59.351 1.00 49.94 168 ALA A N 1
ATOM 1328 C CA . ALA A 1 168 ? 23.939 -10.917 -60.596 1.00 49.94 168 ALA A CA 1
ATOM 1329 C C . ALA A 1 168 ? 23.894 -12.410 -60.935 1.00 49.94 168 ALA A C 1
ATOM 1331 O O . ALA A 1 168 ? 24.934 -13.077 -60.983 1.00 49.94 168 ALA A O 1
ATOM 1332 N N . ALA A 1 169 ? 22.679 -12.932 -61.115 1.00 51.50 169 ALA A N 1
ATOM 1333 C CA . ALA A 1 169 ? 22.462 -14.287 -61.582 1.00 51.50 169 ALA A CA 1
ATOM 1334 C C . ALA A 1 169 ? 23.369 -14.518 -62.793 1.00 51.50 169 ALA A C 1
ATOM 1336 O O . ALA A 1 169 ? 23.341 -13.756 -63.758 1.00 51.50 169 ALA A O 1
ATOM 1337 N N . ARG A 1 170 ? 24.228 -15.534 -62.701 1.00 48.16 170 ARG A N 1
ATOM 1338 C CA . ARG A 1 170 ? 25.183 -15.903 -63.743 1.00 48.16 170 ARG A CA 1
ATOM 1339 C C . ARG A 1 170 ? 24.380 -16.339 -64.968 1.00 48.16 170 ARG A C 1
ATOM 1341 O O . ARG A 1 170 ? 24.008 -17.506 -65.080 1.00 48.16 170 ARG A O 1
ATOM 1348 N N . THR A 1 171 ? 24.075 -15.406 -65.864 1.00 47.88 171 THR A N 1
ATOM 1349 C CA . THR A 1 171 ? 23.478 -15.695 -67.165 1.00 47.88 171 THR A CA 1
ATOM 1350 C C . THR A 1 171 ? 24.488 -16.553 -67.911 1.00 47.88 171 THR A C 1
ATOM 1352 O O . THR A 1 171 ? 25.516 -16.065 -68.378 1.00 47.88 171 THR A O 1
ATOM 1355 N N . LYS A 1 172 ? 24.257 -17.868 -67.953 1.00 46.78 172 LYS A N 1
ATOM 1356 C CA . LYS A 1 172 ? 25.017 -18.762 -68.823 1.00 46.78 172 LYS A CA 1
ATOM 1357 C C . LYS A 1 172 ? 24.784 -18.282 -70.256 1.00 46.78 172 LYS A C 1
ATOM 1359 O O . LYS A 1 172 ? 23.696 -18.468 -70.793 1.00 46.78 172 LYS A O 1
ATOM 1364 N N . GLN A 1 173 ? 25.792 -17.654 -70.858 1.00 42.97 173 GLN A N 1
ATOM 1365 C CA . GLN A 1 173 ? 25.864 -17.486 -72.304 1.00 42.97 173 GLN A CA 1
ATOM 1366 C C . GLN A 1 173 ? 25.933 -18.882 -72.928 1.00 42.97 173 GLN A C 1
ATOM 1368 O O . GLN A 1 173 ? 26.977 -19.529 -72.935 1.00 42.97 173 GLN A O 1
ATOM 1373 N N . ALA A 1 174 ? 24.793 -19.357 -73.417 1.00 50.16 174 ALA A N 1
ATOM 1374 C CA . ALA A 1 174 ? 24.732 -20.376 -74.445 1.00 50.16 174 ALA A CA 1
ATOM 1375 C C . ALA A 1 174 ? 24.751 -19.654 -75.801 1.00 50.16 174 ALA A C 1
ATOM 1377 O O . ALA A 1 174 ? 23.722 -19.208 -76.295 1.00 50.16 174 ALA A O 1
ATOM 1378 N N . ALA A 1 175 ? 25.941 -19.500 -76.369 1.00 43.25 175 ALA A N 1
ATOM 1379 C CA . ALA A 1 175 ? 26.169 -19.206 -77.781 1.00 43.25 175 ALA A CA 1
ATOM 1380 C C . ALA A 1 175 ? 27.448 -19.984 -78.130 1.00 43.25 175 ALA A C 1
ATOM 1382 O O . ALA A 1 175 ? 28.493 -19.745 -77.543 1.00 43.25 175 ALA A O 1
ATOM 1383 N N . GLY A 1 176 ? 27.400 -21.076 -78.891 1.00 46.91 176 GLY A N 1
ATOM 1384 C CA . GLY A 1 176 ? 26.996 -21.057 -80.291 1.00 46.91 176 GLY A CA 1
ATOM 1385 C C . GLY A 1 176 ? 28.178 -20.540 -81.112 1.00 46.91 176 GLY A C 1
ATOM 1386 O O . GLY A 1 176 ? 28.248 -19.350 -81.386 1.00 46.91 176 GLY A O 1
ATOM 1387 N N . GLY A 1 177 ? 29.132 -21.414 -81.450 1.00 37.47 177 GLY A N 1
ATOM 1388 C CA . GLY A 1 177 ? 30.358 -21.017 -82.148 1.00 37.47 177 GLY A CA 1
ATOM 1389 C C . GLY A 1 177 ? 31.099 -22.199 -82.763 1.00 37.47 177 GLY A C 1
ATOM 1390 O O . GLY A 1 177 ? 32.000 -22.767 -82.160 1.00 37.47 177 GLY A O 1
ATOM 1391 N N . CYS A 1 178 ? 30.665 -22.573 -83.962 1.00 40.91 178 CYS A N 1
ATOM 1392 C CA . CYS A 1 178 ? 31.273 -23.535 -84.876 1.00 40.91 178 CYS A CA 1
ATOM 1393 C C . CYS A 1 178 ? 32.675 -23.065 -85.327 1.00 40.91 178 CYS A C 1
ATOM 1395 O O . CYS A 1 178 ? 32.828 -21.889 -85.650 1.00 40.91 178 CYS A O 1
ATOM 1397 N N . GLY A 1 179 ? 33.679 -23.952 -85.422 1.00 36.94 179 GLY A N 1
ATOM 1398 C CA . GLY A 1 179 ? 34.951 -23.572 -86.056 1.00 36.94 179 GLY A CA 1
ATOM 1399 C C . GLY A 1 179 ? 36.151 -24.510 -85.897 1.00 36.94 179 GLY A C 1
ATOM 1400 O O . GLY A 1 179 ? 36.996 -24.277 -85.048 1.00 36.94 179 GLY A O 1
ATOM 1401 N N . LYS A 1 180 ? 36.257 -25.463 -86.833 1.00 40.09 180 LYS A N 1
ATOM 1402 C CA . LYS A 1 180 ? 37.472 -26.104 -87.390 1.00 40.09 180 LYS A CA 1
ATOM 1403 C C . LYS A 1 180 ? 38.379 -26.958 -86.486 1.00 40.09 180 LYS A C 1
ATOM 1405 O O . LYS A 1 180 ? 39.261 -26.485 -85.782 1.00 40.09 180 LYS A O 1
ATOM 1410 N N . VAL A 1 181 ? 38.241 -28.264 -86.717 1.00 47.22 181 VAL A N 1
ATOM 1411 C CA . VAL A 1 181 ? 39.261 -29.303 -86.538 1.00 47.22 181 VAL A CA 1
ATOM 1412 C C . VAL A 1 181 ? 40.366 -29.094 -87.581 1.00 47.22 181 VAL A C 1
ATOM 1414 O O . VAL A 1 181 ? 40.078 -29.059 -88.777 1.00 47.22 181 VAL A O 1
ATOM 1417 N N . ALA A 1 182 ? 41.616 -28.978 -87.137 1.00 42.59 182 ALA A N 1
ATOM 1418 C CA . ALA A 1 182 ? 42.796 -29.206 -87.964 1.00 42.59 182 ALA A CA 1
ATOM 1419 C C . ALA A 1 182 ? 43.640 -30.296 -87.296 1.00 42.59 182 ALA A C 1
ATOM 1421 O O . ALA A 1 182 ? 43.862 -30.291 -86.088 1.00 42.59 182 ALA A O 1
ATOM 1422 N N . GLN A 1 183 ? 44.008 -31.265 -88.118 1.00 43.84 183 GLN A N 1
ATOM 1423 C CA . GLN A 1 183 ? 44.490 -32.595 -87.804 1.00 43.84 183 GLN A CA 1
ATOM 1424 C C . GLN A 1 183 ? 45.880 -32.726 -88.421 1.00 43.84 183 GLN A C 1
ATOM 1426 O O . GLN A 1 183 ? 45.958 -32.717 -89.640 1.00 43.84 183 GLN A O 1
ATOM 1431 N N . THR A 1 184 ? 46.921 -32.849 -87.599 1.00 41.12 184 THR A N 1
ATOM 1432 C CA . THR A 1 184 ? 48.280 -33.374 -87.881 1.00 41.12 184 THR A CA 1
ATOM 1433 C C . THR A 1 184 ? 49.001 -33.321 -86.522 1.00 41.12 184 THR A C 1
ATOM 1435 O O . THR A 1 184 ? 48.940 -32.295 -85.860 1.00 41.12 184 THR A O 1
ATOM 1438 N N . ASP A 1 185 ? 49.526 -34.391 -85.931 1.00 36.38 185 ASP A N 1
ATOM 1439 C CA . ASP A 1 185 ? 50.531 -35.286 -86.492 1.00 36.38 185 ASP A CA 1
ATOM 1440 C C . ASP A 1 185 ? 50.420 -36.723 -85.961 1.00 36.38 185 ASP A C 1
ATOM 1442 O O . ASP A 1 185 ? 50.077 -36.973 -84.802 1.00 36.38 185 ASP A O 1
ATOM 1446 N N . LYS A 1 186 ? 50.746 -37.674 -86.844 1.00 38.47 186 LYS A N 1
ATOM 1447 C CA . LYS A 1 186 ? 51.044 -39.076 -86.518 1.00 38.47 186 LYS A CA 1
ATOM 1448 C C . LYS A 1 186 ? 52.573 -39.269 -86.331 1.00 38.47 186 LYS A C 1
ATOM 1450 O O . LYS A 1 186 ? 53.338 -38.428 -86.787 1.00 38.47 186 LYS A O 1
ATOM 1455 N N . PRO A 1 187 ? 53.000 -40.381 -85.699 1.00 43.31 187 PRO A N 1
ATOM 1456 C CA . PRO A 1 187 ? 54.297 -40.604 -85.032 1.00 43.31 187 PRO A CA 1
ATOM 1457 C C . PRO A 1 187 ? 55.189 -41.571 -85.866 1.00 43.31 187 PRO A C 1
ATOM 1459 O O . PRO A 1 187 ? 54.908 -41.696 -87.059 1.00 43.31 187 PRO A O 1
ATOM 1462 N N . PRO A 1 188 ? 56.034 -42.472 -85.299 1.00 46.97 188 PRO A N 1
ATOM 1463 C CA . PRO A 1 188 ? 57.158 -42.440 -84.333 1.00 46.97 188 PRO A CA 1
ATOM 1464 C C . PRO A 1 188 ? 58.475 -42.827 -85.106 1.00 46.97 188 PRO A C 1
ATOM 1466 O O . PRO A 1 188 ? 58.526 -42.425 -86.273 1.00 46.97 188 PRO A O 1
ATOM 1469 N N . PRO A 1 189 ? 59.535 -43.547 -84.631 1.00 58.38 189 PRO A N 1
ATOM 1470 C CA . PRO A 1 189 ? 59.652 -44.618 -83.614 1.00 58.38 189 PRO A CA 1
ATOM 1471 C C . PRO A 1 189 ? 60.107 -44.180 -82.212 1.00 58.38 189 PRO A C 1
ATOM 1473 O O . PRO A 1 189 ? 60.917 -43.235 -82.103 1.00 58.38 189 PRO A O 1
#

pLDDT: mean 80.08, std 15.68, range [36.38, 97.88]